Protein AF-A0A959KXE0-F1 (afdb_monomer_lite)

Structure (mmCIF, N/CA/C/O backbone):
data_AF-A0A959KXE0-F1
#
_entry.id   AF-A0A959KXE0-F1
#
loop_
_atom_site.group_PDB
_atom_site.id
_atom_site.type_symbol
_atom_site.label_atom_id
_atom_site.label_alt_id
_atom_site.label_comp_id
_atom_site.label_asym_id
_atom_site.label_entity_id
_atom_site.label_seq_id
_atom_site.pdbx_PDB_ins_code
_atom_site.Cartn_x
_atom_site.Cartn_y
_atom_site.Cartn_z
_atom_site.occupancy
_atom_site.B_iso_or_equiv
_atom_site.auth_seq_id
_atom_site.auth_comp_id
_atom_site.auth_asym_id
_atom_site.auth_atom_id
_atom_site.pdbx_PDB_model_num
ATOM 1 N N . CYS A 1 1 ? 9.447 7.886 4.719 1.00 81.12 1 CYS A N 1
ATOM 2 C CA . CYS A 1 1 ? 8.753 7.448 3.486 1.00 81.12 1 CYS A CA 1
ATOM 3 C C . CYS A 1 1 ? 9.581 7.981 2.325 1.00 81.12 1 CYS A C 1
ATOM 5 O O . CYS A 1 1 ? 10.154 9.054 2.479 1.00 81.12 1 CYS A O 1
ATOM 7 N N . LYS A 1 2 ? 9.748 7.256 1.217 1.00 91.25 2 LYS A N 1
ATOM 8 C CA . LYS A 1 2 ? 10.599 7.736 0.115 1.00 91.25 2 LYS A CA 1
ATOM 9 C C . LYS A 1 2 ? 10.038 7.373 -1.252 1.00 91.25 2 LYS A C 1
ATOM 11 O O . LYS A 1 2 ? 9.571 6.246 -1.433 1.00 91.25 2 LYS A O 1
ATOM 16 N N . ALA A 1 3 ? 10.131 8.306 -2.190 1.00 93.69 3 ALA A N 1
ATOM 17 C CA . ALA A 1 3 ? 9.952 8.034 -3.606 1.00 93.69 3 ALA A CA 1
ATOM 18 C C . ALA A 1 3 ? 11.111 7.177 -4.137 1.00 93.69 3 ALA A C 1
ATOM 20 O O . ALA A 1 3 ? 12.196 7.125 -3.548 1.00 93.69 3 ALA A O 1
ATOM 21 N N . HIS A 1 4 ? 10.844 6.424 -5.197 1.00 90.31 4 HIS A N 1
ATOM 22 C CA . HIS A 1 4 ? 11.754 5.454 -5.792 1.00 90.31 4 HIS A CA 1
ATOM 23 C C . HIS A 1 4 ? 11.267 5.090 -7.201 1.00 90.31 4 HIS A C 1
ATOM 25 O O . HIS A 1 4 ? 10.081 5.193 -7.483 1.00 90.31 4 HIS A O 1
ATOM 31 N N . MET A 1 5 ? 12.112 4.496 -8.049 1.00 87.88 5 MET A N 1
ATOM 32 C CA . MET A 1 5 ? 11.714 4.032 -9.396 1.00 87.88 5 MET A CA 1
ATOM 33 C C . MET A 1 5 ? 10.557 3.000 -9.434 1.00 87.88 5 MET A C 1
ATOM 35 O O . MET A 1 5 ? 10.100 2.646 -10.511 1.00 87.88 5 MET A O 1
ATOM 39 N N . MET A 1 6 ? 10.075 2.529 -8.274 1.00 89.38 6 MET A N 1
ATOM 40 C CA . MET A 1 6 ? 8.910 1.641 -8.116 1.00 89.38 6 MET A CA 1
ATOM 41 C C . MET A 1 6 ? 7.690 2.369 -7.522 1.00 89.38 6 MET A C 1
ATOM 43 O O . MET A 1 6 ? 6.762 1.719 -7.057 1.00 89.38 6 MET A O 1
ATOM 47 N N . GLY A 1 7 ? 7.705 3.705 -7.491 1.00 93.19 7 GLY A N 1
ATOM 48 C CA . GLY A 1 7 ? 6.669 4.531 -6.877 1.00 93.19 7 GLY A CA 1
ATOM 49 C C . GLY A 1 7 ? 7.059 5.007 -5.485 1.00 93.19 7 GLY A C 1
ATOM 50 O O . GLY A 1 7 ? 8.157 5.530 -5.281 1.00 93.19 7 GLY A O 1
ATOM 51 N N . ILE A 1 8 ? 6.165 4.831 -4.518 1.00 95.31 8 ILE A N 1
ATOM 52 C CA . ILE A 1 8 ? 6.413 5.160 -3.117 1.00 95.31 8 ILE A CA 1
ATOM 53 C C . ILE A 1 8 ? 6.805 3.896 -2.359 1.00 95.31 8 ILE A C 1
ATOM 55 O O . ILE A 1 8 ? 6.168 2.851 -2.451 1.00 95.31 8 ILE A O 1
ATOM 59 N N . THR A 1 9 ? 7.877 3.988 -1.576 1.00 92.62 9 THR A N 1
ATOM 60 C CA . THR A 1 9 ? 8.305 2.894 -0.700 1.00 92.62 9 THR A CA 1
ATOM 61 C C . THR A 1 9 ? 7.317 2.747 0.455 1.00 92.62 9 THR A C 1
ATOM 63 O O . THR A 1 9 ? 7.361 3.532 1.405 1.00 92.62 9 THR A O 1
ATOM 66 N N . GLY A 1 10 ? 6.443 1.746 0.340 1.00 94.31 10 GLY A N 1
ATOM 67 C CA . GLY A 1 10 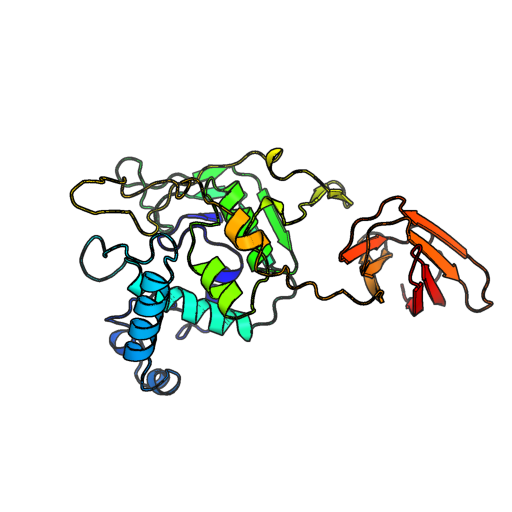? 5.456 1.360 1.344 1.00 94.31 10 GLY A CA 1
ATOM 68 C C . GLY A 1 10 ? 5.800 0.076 2.113 1.00 94.31 10 GLY A C 1
ATOM 69 O O . GLY A 1 10 ? 6.917 -0.445 2.047 1.00 94.31 10 GLY A O 1
ATOM 70 N N . ALA A 1 11 ? 4.818 -0.431 2.849 1.00 95.06 11 ALA A N 1
ATOM 71 C CA . ALA A 1 11 ? 4.861 -1.637 3.655 1.00 95.06 11 ALA A CA 1
ATOM 72 C C . ALA A 1 11 ? 5.167 -2.904 2.847 1.00 95.06 11 ALA A C 1
ATOM 74 O O . ALA A 1 11 ? 5.963 -3.716 3.316 1.00 95.06 11 ALA A O 1
ATOM 75 N N . ILE A 1 12 ? 4.638 -3.061 1.626 1.00 94.50 12 ILE A N 1
ATOM 76 C CA . ILE A 1 12 ? 4.968 -4.231 0.793 1.00 94.50 12 ILE A CA 1
ATOM 77 C C . ILE A 1 12 ? 6.472 -4.227 0.512 1.00 94.50 12 ILE A C 1
ATOM 79 O O . ILE A 1 12 ? 7.163 -5.219 0.740 1.00 94.50 12 ILE A O 1
ATOM 83 N N . LYS A 1 13 ? 7.023 -3.072 0.116 1.00 91.69 13 LYS A N 1
ATOM 84 C CA . LYS A 1 13 ? 8.463 -2.917 -0.134 1.00 91.69 13 LYS A CA 1
ATOM 85 C C . LYS A 1 13 ? 9.315 -3.121 1.124 1.00 91.69 13 LYS A C 1
ATOM 87 O O . LYS A 1 13 ? 10.452 -3.577 0.994 1.00 91.69 13 LYS A O 1
ATOM 92 N N . ASN A 1 14 ? 8.793 -2.863 2.325 1.00 90.88 14 ASN A N 1
ATOM 93 C CA . ASN A 1 14 ? 9.518 -3.121 3.576 1.00 90.88 14 ASN A CA 1
ATOM 94 C C . ASN A 1 14 ? 9.874 -4.605 3.762 1.00 90.88 14 ASN A C 1
ATOM 96 O O . ASN A 1 14 ? 10.903 -4.898 4.373 1.00 90.88 14 ASN A O 1
ATOM 100 N N . LEU A 1 15 ? 9.113 -5.538 3.170 1.00 90.19 15 LEU A N 1
ATOM 101 C CA . LEU A 1 15 ? 9.427 -6.975 3.208 1.00 90.19 15 LEU A CA 1
ATOM 102 C C . LEU A 1 15 ? 10.792 -7.309 2.597 1.00 90.19 15 LEU A C 1
ATOM 104 O O . LEU A 1 15 ? 11.470 -8.254 3.010 1.00 90.19 15 LEU A O 1
ATOM 108 N N . GLN A 1 16 ? 11.252 -6.483 1.659 1.00 88.25 16 GLN A N 1
ATOM 109 C CA . GLN A 1 16 ? 12.595 -6.590 1.109 1.00 88.25 16 GLN A CA 1
ATOM 110 C C . GLN A 1 16 ? 13.667 -6.485 2.207 1.00 88.25 16 GLN A C 1
ATOM 112 O O . GLN A 1 16 ? 14.661 -7.202 2.157 1.00 88.25 16 GLN A O 1
ATOM 117 N N . GLY A 1 17 ? 13.465 -5.634 3.217 1.00 85.12 17 GLY A N 1
ATOM 118 C CA . GLY A 1 17 ? 14.435 -5.399 4.291 1.00 85.12 17 GLY A CA 1
ATOM 119 C C . GLY A 1 17 ? 14.594 -6.563 5.273 1.00 85.12 17 GLY A C 1
ATOM 120 O O . GLY A 1 17 ? 15.648 -6.688 5.890 1.00 85.12 17 GLY A O 1
ATOM 121 N N . ILE A 1 18 ? 13.584 -7.429 5.392 1.00 84.94 18 ILE A N 1
ATOM 122 C CA . ILE A 1 18 ? 13.613 -8.615 6.269 1.00 84.94 18 ILE A CA 1
ATOM 123 C C . ILE A 1 18 ? 13.991 -9.898 5.521 1.00 84.94 18 ILE A C 1
ATOM 125 O O . ILE A 1 18 ? 14.124 -10.964 6.119 1.00 84.94 18 ILE A O 1
ATOM 129 N N . THR A 1 19 ? 14.188 -9.802 4.207 1.00 83.06 19 THR A N 1
ATOM 130 C CA . THR A 1 19 ? 14.650 -10.919 3.390 1.00 83.06 19 THR A CA 1
ATOM 131 C C . THR A 1 19 ? 16.156 -11.115 3.591 1.00 83.06 19 THR A C 1
ATOM 133 O O . THR A 1 19 ? 16.923 -10.154 3.668 1.00 83.06 19 THR A O 1
ATOM 136 N N . GLY A 1 20 ? 16.618 -12.370 3.639 1.00 77.44 20 GLY A N 1
ATOM 137 C CA . GLY A 1 20 ? 18.041 -12.684 3.790 1.00 77.44 20 GLY A CA 1
ATOM 138 C C . GLY A 1 20 ? 18.930 -11.950 2.771 1.00 77.44 20 GLY A C 1
ATOM 139 O O . GLY A 1 20 ? 18.540 -11.717 1.622 1.00 77.44 20 GLY A O 1
ATOM 140 N N . ARG A 1 21 ? 20.167 -11.613 3.171 1.00 69.38 21 ARG A N 1
ATOM 141 C CA . ARG A 1 21 ? 21.121 -10.761 2.421 1.00 69.38 21 ARG A CA 1
ATOM 142 C C . ARG A 1 21 ? 21.333 -11.146 0.946 1.00 69.38 21 ARG A C 1
ATOM 144 O O . ARG A 1 21 ? 21.805 -10.323 0.175 1.00 69.38 21 ARG A O 1
ATOM 151 N N . LYS A 1 22 ? 21.019 -12.363 0.516 1.00 72.44 22 LYS A N 1
ATOM 152 C CA . LYS A 1 22 ? 21.165 -12.760 -0.889 1.00 72.44 22 LYS A CA 1
ATOM 153 C C . LYS A 1 22 ? 19.851 -12.866 -1.651 1.00 72.44 22 LYS A C 1
ATOM 155 O O . LYS A 1 22 ? 19.892 -12.763 -2.861 1.00 72.44 22 LYS A O 1
ATOM 160 N N . PHE A 1 23 ? 18.700 -12.930 -0.985 1.00 74.38 23 PHE A N 1
ATOM 161 C CA . PHE A 1 23 ? 17.392 -12.952 -1.650 1.00 74.38 23 PHE A CA 1
ATOM 162 C C . PHE A 1 23 ? 16.746 -11.564 -1.787 1.00 74.38 23 PHE A C 1
ATOM 164 O O . PHE A 1 23 ? 15.932 -11.376 -2.684 1.00 74.38 23 PHE A O 1
ATOM 171 N N . HIS A 1 24 ? 17.171 -10.568 -0.999 1.00 73.56 24 HIS A N 1
ATOM 172 C CA . HIS A 1 24 ? 16.547 -9.236 -0.956 1.00 73.56 24 HIS A CA 1
ATOM 173 C C . HIS A 1 24 ? 16.781 -8.332 -2.180 1.00 73.56 24 HIS A C 1
ATOM 175 O O . HIS A 1 24 ? 16.303 -7.198 -2.192 1.00 73.56 24 HIS A O 1
ATOM 181 N N . GLN A 1 25 ? 17.526 -8.744 -3.210 1.00 77.56 25 GLN A N 1
ATOM 182 C CA . GLN A 1 25 ? 17.759 -7.898 -4.388 1.00 77.56 25 GLN A CA 1
ATOM 183 C C . GLN A 1 25 ? 16.570 -7.943 -5.360 1.00 77.56 25 GLN A C 1
ATOM 185 O O . GLN A 1 25 ? 16.734 -8.194 -6.551 1.00 77.56 25 GLN A O 1
ATOM 190 N N . TYR A 1 26 ? 15.357 -7.677 -4.862 1.00 81.88 26 TYR A N 1
ATOM 191 C CA . TYR A 1 26 ? 14.136 -7.581 -5.673 1.00 81.88 26 TYR A CA 1
ATOM 192 C C . TYR A 1 26 ? 14.248 -6.515 -6.765 1.00 81.88 26 TYR A C 1
ATOM 194 O O . TYR A 1 26 ? 13.684 -6.669 -7.837 1.00 81.88 26 TYR A O 1
ATOM 202 N N . CYS A 1 27 ? 15.033 -5.467 -6.507 1.00 78.00 27 CYS A N 1
ATOM 203 C CA . CYS A 1 27 ? 15.299 -4.363 -7.433 1.00 78.00 27 CYS A CA 1
ATOM 204 C C . CYS A 1 27 ? 16.424 -4.662 -8.444 1.00 78.00 27 CYS A C 1
ATOM 206 O O . CYS A 1 27 ? 16.798 -3.775 -9.205 1.00 78.00 27 CYS A O 1
ATOM 208 N N . GLY A 1 28 ? 17.037 -5.850 -8.384 1.00 70.31 28 GLY A N 1
ATOM 209 C CA . GLY A 1 28 ? 18.080 -6.263 -9.320 1.00 70.31 28 GLY A CA 1
ATOM 210 C C . GLY A 1 28 ? 17.455 -6.581 -10.674 1.00 70.31 28 GLY A C 1
ATOM 211 O O . GLY A 1 28 ? 16.587 -7.449 -10.752 1.00 70.31 28 GLY A O 1
ATOM 212 N N . GLY A 1 29 ? 17.865 -5.848 -11.709 1.00 65.44 29 GLY A N 1
ATOM 213 C CA . GLY A 1 29 ? 17.231 -5.896 -13.023 1.00 65.44 29 GLY A CA 1
ATOM 214 C C . GLY A 1 29 ? 17.267 -7.257 -13.717 1.00 65.44 29 GLY A C 1
ATOM 215 O O . GLY A 1 29 ? 18.063 -8.142 -13.393 1.00 65.44 29 GLY A O 1
ATOM 216 N N . ILE A 1 30 ? 16.396 -7.385 -14.717 1.00 65.50 30 ILE A N 1
ATOM 217 C CA . ILE A 1 30 ? 16.051 -8.649 -15.379 1.00 65.50 30 ILE A CA 1
ATOM 218 C C . ILE A 1 30 ? 17.244 -9.295 -16.093 1.00 65.50 30 ILE A C 1
ATOM 220 O O . ILE A 1 30 ? 17.404 -10.511 -16.079 1.00 65.50 30 ILE A O 1
ATOM 224 N N . PHE A 1 31 ? 18.145 -8.483 -16.647 1.00 59.19 31 PHE A N 1
ATOM 225 C CA . PHE A 1 31 ? 19.286 -8.951 -17.442 1.00 59.19 31 PHE A CA 1
ATOM 226 C C . PHE A 1 31 ? 20.500 -9.383 -16.618 1.00 59.19 31 PHE A C 1
ATOM 228 O O . PHE A 1 31 ? 21.406 -10.028 -17.152 1.00 59.19 31 PHE A O 1
ATOM 235 N N . ASP A 1 32 ? 20.524 -9.035 -15.333 1.00 64.75 32 ASP A N 1
ATOM 236 C CA . ASP A 1 32 ? 21.696 -9.226 -14.486 1.00 64.75 32 ASP A CA 1
ATOM 237 C C . ASP A 1 32 ? 21.410 -10.120 -13.275 1.00 64.75 32 ASP A C 1
ATOM 239 O O . ASP A 1 32 ? 22.329 -10.377 -12.501 1.00 64.75 32 ASP A O 1
ATOM 243 N N . ILE A 1 33 ? 20.195 -10.661 -13.099 1.00 74.06 33 ILE A N 1
ATOM 244 C CA . ILE A 1 33 ? 19.870 -11.439 -11.893 1.00 74.06 33 ILE A CA 1
ATOM 245 C C . ILE A 1 33 ? 20.760 -12.680 -11.745 1.00 74.06 33 ILE A C 1
ATOM 247 O O . ILE A 1 33 ? 21.432 -12.818 -10.731 1.00 74.06 33 ILE A O 1
ATOM 251 N N . PHE A 1 34 ? 20.905 -13.502 -12.787 1.00 77.69 34 PHE A N 1
ATOM 252 C CA . PHE A 1 34 ? 21.783 -14.680 -12.756 1.00 77.69 34 PHE A CA 1
ATOM 253 C C . PHE A 1 34 ? 23.282 -14.342 -12.815 1.00 77.69 34 PHE A C 1
ATOM 255 O O . PHE A 1 34 ? 24.111 -15.203 -12.544 1.00 77.69 34 PHE A O 1
ATOM 262 N N . LYS A 1 35 ? 23.644 -13.090 -13.128 1.00 77.00 35 LYS A N 1
ATOM 263 C CA . LYS A 1 35 ? 25.034 -12.601 -13.061 1.00 77.00 35 LYS A CA 1
ATOM 264 C C . LYS A 1 35 ? 25.395 -12.023 -11.691 1.00 77.00 35 LYS A C 1
ATOM 266 O O . LYS A 1 35 ? 26.552 -12.061 -11.289 1.00 77.00 35 LYS A O 1
ATOM 271 N N . SER A 1 36 ? 24.419 -11.436 -11.002 1.00 72.75 36 SER A N 1
ATOM 272 C CA . SER A 1 36 ? 24.576 -10.755 -9.710 1.00 72.75 36 SER A CA 1
ATOM 273 C C . SER A 1 36 ? 24.309 -11.677 -8.521 1.00 72.75 36 SER A C 1
ATOM 275 O O . SER A 1 36 ? 24.900 -11.495 -7.452 1.00 72.75 36 SER A O 1
ATOM 277 N N . TYR A 1 37 ? 23.452 -12.683 -8.707 1.00 77.88 37 TYR A N 1
ATOM 278 C CA . TYR A 1 37 ? 23.223 -13.741 -7.737 1.00 77.88 37 TYR A CA 1
ATOM 279 C C . TYR A 1 37 ? 24.290 -14.821 -7.861 1.00 77.88 37 TYR A C 1
ATOM 281 O O . TYR A 1 37 ? 24.588 -15.311 -8.946 1.00 77.88 37 TYR A O 1
ATOM 289 N N . ASP A 1 38 ? 24.810 -15.225 -6.707 1.00 80.44 38 ASP A N 1
ATOM 290 C CA . ASP A 1 38 ? 25.685 -16.387 -6.567 1.00 80.44 38 ASP A CA 1
ATOM 291 C C . ASP A 1 38 ? 24.955 -17.653 -7.056 1.00 80.44 38 ASP A C 1
ATOM 293 O O . ASP A 1 38 ? 23.778 -17.849 -6.738 1.00 80.44 38 ASP A O 1
ATOM 297 N N . GLU A 1 39 ? 25.649 -18.490 -7.834 1.00 85.81 39 GLU A N 1
ATOM 298 C CA . GLU A 1 39 ? 25.091 -19.673 -8.512 1.00 85.81 39 GLU A CA 1
ATOM 299 C C . GLU A 1 39 ? 24.363 -20.626 -7.560 1.00 85.81 39 GLU A C 1
ATOM 301 O O . GLU A 1 39 ? 23.379 -21.260 -7.940 1.00 85.81 39 GLU A O 1
ATOM 306 N N . ARG A 1 40 ? 24.763 -20.664 -6.282 1.00 85.81 40 ARG A N 1
ATOM 307 C CA . ARG A 1 40 ? 24.097 -21.471 -5.246 1.00 85.81 40 ARG A CA 1
ATOM 308 C C . ARG A 1 40 ? 22.624 -21.114 -5.044 1.00 85.81 40 ARG A C 1
ATOM 310 O O . ARG A 1 40 ? 21.890 -21.916 -4.476 1.00 85.81 40 ARG A O 1
ATOM 317 N N . TYR A 1 41 ? 22.196 -19.923 -5.462 1.00 82.69 41 TYR A N 1
ATOM 318 C CA . TYR A 1 41 ? 20.811 -19.470 -5.336 1.00 82.69 41 TYR A CA 1
ATOM 319 C C . TYR A 1 41 ? 19.981 -19.664 -6.606 1.00 82.69 41 TYR A C 1
ATOM 321 O O . TYR A 1 41 ? 18.759 -19.551 -6.542 1.00 82.69 41 TYR A O 1
ATOM 329 N N . HIS A 1 42 ? 20.611 -19.963 -7.745 1.00 85.69 42 HIS A N 1
ATOM 330 C CA . HIS A 1 42 ? 19.908 -20.177 -9.013 1.00 85.69 42 HIS A CA 1
ATOM 331 C C . HIS A 1 42 ? 18.860 -21.302 -8.936 1.00 85.69 42 HIS A C 1
ATOM 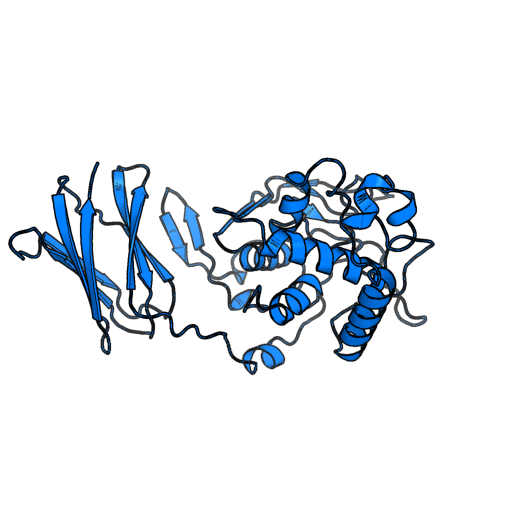333 O O . HIS A 1 42 ? 17.780 -21.095 -9.481 1.00 85.69 42 HIS A O 1
ATOM 339 N N . PRO A 1 43 ? 19.074 -22.417 -8.198 1.00 88.56 43 PRO A N 1
ATOM 340 C CA . PRO A 1 43 ? 18.063 -23.471 -8.061 1.00 88.56 43 PRO A CA 1
ATOM 341 C C . PRO A 1 43 ? 16.754 -23.048 -7.377 1.00 88.56 43 PRO A C 1
ATOM 343 O O . PRO A 1 43 ? 15.779 -23.789 -7.447 1.00 88.56 43 PRO A O 1
ATOM 346 N N . PHE A 1 44 ? 16.717 -21.895 -6.696 1.00 86.12 44 PHE A N 1
ATOM 347 C CA . PHE A 1 44 ? 15.489 -21.363 -6.089 1.00 86.12 44 PHE A CA 1
ATOM 348 C C . PHE A 1 44 ? 14.673 -20.491 -7.052 1.00 86.12 44 PHE A C 1
ATOM 350 O O . PHE A 1 44 ? 13.575 -20.066 -6.701 1.00 86.12 44 PHE A O 1
ATOM 357 N N . PHE A 1 45 ? 15.197 -20.203 -8.246 1.00 86.56 45 PHE A N 1
ATOM 358 C CA . PHE A 1 45 ? 14.430 -19.586 -9.319 1.00 86.56 45 PHE A CA 1
ATOM 359 C C . PHE A 1 45 ? 13.757 -20.669 -10.158 1.00 86.56 45 PHE A C 1
ATOM 361 O O . PHE A 1 45 ? 14.284 -21.766 -10.339 1.00 86.56 45 PHE A O 1
ATOM 368 N N . HIS A 1 46 ? 12.595 -20.336 -10.711 1.00 88.31 46 HIS A N 1
ATOM 369 C CA . HIS A 1 46 ? 11.977 -21.155 -11.742 1.00 88.31 46 HIS A CA 1
ATOM 370 C C . HIS A 1 46 ? 12.911 -21.287 -12.956 1.00 88.31 46 HIS A C 1
ATOM 372 O O . HIS A 1 46 ? 13.557 -20.317 -13.357 1.00 88.31 46 HIS A O 1
ATOM 378 N N . ALA A 1 47 ? 12.982 -22.480 -13.552 1.00 88.31 47 ALA A N 1
ATOM 379 C CA . ALA A 1 47 ? 13.859 -22.739 -14.697 1.00 88.31 47 ALA A CA 1
ATOM 380 C C . ALA A 1 47 ? 13.505 -21.874 -15.924 1.00 88.31 47 ALA A C 1
ATOM 382 O O . ALA A 1 47 ? 14.386 -21.491 -16.687 1.00 88.31 47 ALA A O 1
ATOM 383 N N . ASP A 1 48 ? 12.226 -21.529 -16.071 1.00 89.62 48 ASP A N 1
ATOM 384 C CA . ASP A 1 48 ? 11.630 -20.692 -17.117 1.00 89.62 48 ASP A CA 1
ATOM 385 C C . ASP A 1 48 ? 11.441 -19.226 -16.682 1.00 89.62 48 ASP A C 1
ATOM 387 O O . ASP A 1 48 ? 10.747 -18.462 -17.347 1.00 89.62 48 ASP A O 1
ATOM 391 N N . TYR A 1 49 ? 12.060 -18.802 -15.573 1.00 88.12 49 TYR A N 1
ATOM 392 C CA . TYR A 1 49 ? 11.834 -17.495 -14.943 1.00 88.12 49 TYR A CA 1
ATOM 393 C C . TYR A 1 49 ? 11.831 -16.310 -15.922 1.00 88.12 49 TYR A C 1
ATOM 395 O O . TYR A 1 49 ? 10.953 -15.454 -15.856 1.00 88.12 49 TYR A O 1
ATOM 403 N N . MET A 1 50 ? 12.803 -16.248 -16.837 1.00 85.69 50 MET A N 1
ATOM 404 C CA . MET A 1 50 ? 12.926 -15.128 -17.778 1.00 85.69 50 MET A CA 1
ATOM 405 C C . MET A 1 50 ? 11.820 -15.110 -18.829 1.00 85.69 50 MET A C 1
ATOM 407 O O . MET A 1 50 ? 11.394 -14.030 -19.232 1.00 85.69 50 MET A O 1
ATOM 411 N N . ASP A 1 51 ? 11.385 -16.280 -19.285 1.00 91.31 51 ASP A N 1
ATOM 412 C CA . ASP A 1 51 ? 10.333 -16.393 -20.290 1.00 91.31 51 ASP A CA 1
ATOM 413 C C . ASP A 1 51 ? 8.980 -16.115 -19.642 1.00 91.31 51 ASP A C 1
ATOM 415 O O . ASP A 1 51 ? 8.230 -15.277 -20.134 1.00 91.31 51 ASP A O 1
ATOM 419 N N . ARG A 1 52 ? 8.759 -16.644 -18.435 1.00 92.62 52 ARG A N 1
ATOM 420 C CA . ARG A 1 52 ? 7.563 -16.369 -17.639 1.00 92.62 52 ARG A CA 1
ATOM 421 C C . ARG A 1 52 ? 7.364 -14.883 -17.341 1.00 92.62 52 ARG A C 1
ATOM 423 O O . ARG A 1 52 ? 6.253 -14.382 -17.466 1.00 92.62 52 ARG A O 1
ATOM 430 N N . ILE A 1 53 ? 8.423 -14.155 -16.970 1.00 92.19 53 ILE A N 1
ATOM 431 C CA . ILE A 1 53 ? 8.327 -12.703 -16.739 1.00 92.19 53 ILE A CA 1
ATOM 432 C C . ILE A 1 53 ? 7.994 -11.947 -18.033 1.00 92.19 53 ILE A C 1
ATOM 434 O O . ILE A 1 53 ? 7.223 -10.995 -17.987 1.00 92.19 53 ILE A O 1
ATOM 438 N N . LYS A 1 54 ? 8.536 -12.351 -19.188 1.00 92.06 54 LYS A N 1
ATOM 439 C CA . LYS A 1 54 ? 8.189 -11.716 -20.472 1.00 92.06 54 LYS A CA 1
ATOM 440 C C . LYS A 1 54 ? 6.743 -11.995 -20.872 1.00 92.06 54 LYS A C 1
ATOM 442 O O . LYS A 1 54 ? 6.073 -11.083 -21.336 1.00 92.06 54 LYS A O 1
ATOM 447 N N . GLU A 1 55 ? 6.277 -13.228 -20.685 1.00 95.62 55 GLU A N 1
ATOM 448 C CA . GLU A 1 55 ? 4.894 -13.618 -20.971 1.00 95.62 55 GLU A CA 1
ATOM 449 C C . GLU A 1 55 ? 3.907 -12.835 -20.102 1.00 95.62 55 GLU A C 1
ATOM 451 O O . GLU A 1 55 ? 2.963 -12.254 -20.631 1.00 95.62 55 GLU A O 1
ATOM 456 N N . LEU A 1 56 ? 4.159 -12.744 -18.791 1.00 95.94 56 LEU A N 1
ATOM 457 C CA . LEU A 1 56 ? 3.339 -11.942 -17.876 1.00 95.94 56 LEU A CA 1
ATOM 458 C C . LEU A 1 56 ? 3.378 -10.454 -18.237 1.00 95.94 56 LEU A C 1
ATOM 460 O O . LEU A 1 56 ? 2.335 -9.811 -18.303 1.00 95.94 56 LEU A O 1
ATOM 464 N N . HIS A 1 57 ? 4.561 -9.911 -18.546 1.00 95.19 57 HIS A N 1
ATOM 465 C CA . HIS A 1 57 ? 4.689 -8.519 -18.985 1.00 95.19 57 HIS A CA 1
ATOM 466 C C . HIS A 1 57 ? 3.846 -8.250 -20.232 1.00 95.19 57 HIS A C 1
ATOM 468 O O . HIS A 1 57 ? 3.098 -7.275 -20.256 1.00 95.19 57 HIS A O 1
ATOM 474 N N . GLN A 1 58 ? 3.914 -9.130 -21.233 1.00 96.00 58 GLN A N 1
ATOM 475 C CA . GLN A 1 58 ? 3.106 -9.015 -22.443 1.00 96.00 58 GLN A CA 1
ATOM 476 C C . GLN A 1 58 ? 1.605 -9.068 -22.127 1.00 96.00 58 GLN A C 1
ATOM 478 O O . GLN A 1 58 ? 0.867 -8.195 -22.578 1.00 96.00 58 GLN A O 1
ATOM 483 N N . GLN A 1 59 ? 1.164 -10.032 -21.314 1.00 96.81 59 GLN A N 1
ATOM 484 C CA . GLN A 1 59 ? -0.237 -10.153 -20.895 1.00 96.81 59 GLN A CA 1
ATOM 485 C C . GLN A 1 59 ? -0.736 -8.879 -20.203 1.00 96.81 59 GLN A C 1
ATOM 487 O O . GLN A 1 59 ? -1.817 -8.386 -20.511 1.00 96.81 59 GLN A O 1
ATOM 492 N N . HIS A 1 60 ? 0.062 -8.300 -19.310 1.00 96.38 60 HIS A N 1
ATOM 493 C CA . HIS A 1 60 ? -0.295 -7.086 -18.581 1.00 96.38 60 HIS A CA 1
ATOM 494 C C . HIS A 1 60 ? -0.252 -5.814 -19.440 1.00 96.38 60 HIS A C 1
ATOM 496 O O . HIS A 1 60 ? -1.031 -4.888 -19.201 1.00 96.38 60 HIS A O 1
ATOM 502 N N . VAL A 1 61 ? 0.617 -5.758 -20.456 1.00 94.38 61 VAL A N 1
ATOM 503 C CA . VAL A 1 61 ? 0.571 -4.706 -21.485 1.00 94.38 61 VAL A CA 1
ATOM 504 C C . VAL A 1 61 ? -0.726 -4.819 -22.290 1.00 94.38 61 VAL A C 1
ATOM 506 O O . VAL A 1 61 ? -1.424 -3.822 -22.458 1.00 94.38 61 VAL A O 1
ATOM 509 N N . GLU A 1 62 ? -1.086 -6.023 -22.742 1.00 95.12 62 GLU A N 1
ATOM 510 C CA . GLU A 1 62 ? -2.323 -6.285 -23.495 1.00 95.12 62 GLU A CA 1
ATOM 511 C C . GLU A 1 62 ? -3.586 -6.012 -22.660 1.00 95.12 62 GLU A C 1
ATOM 513 O O . GLU A 1 62 ? -4.576 -5.500 -23.183 1.00 95.12 62 GLU A O 1
ATOM 518 N N . ALA A 1 63 ? -3.536 -6.278 -21.351 1.00 91.38 63 ALA A N 1
ATOM 519 C CA . ALA A 1 63 ? -4.592 -5.948 -20.395 1.00 91.38 63 ALA A CA 1
ATOM 520 C C . ALA A 1 63 ? -4.712 -4.439 -20.105 1.00 91.38 63 ALA A C 1
ATOM 522 O O . ALA A 1 63 ? -5.648 -4.016 -19.427 1.00 91.38 63 ALA A O 1
ATOM 523 N N . GLY A 1 64 ? -3.780 -3.620 -20.602 1.00 92.06 64 GLY A N 1
ATOM 524 C CA . GLY A 1 64 ? -3.803 -2.173 -20.426 1.00 92.06 64 GLY A CA 1
ATOM 525 C C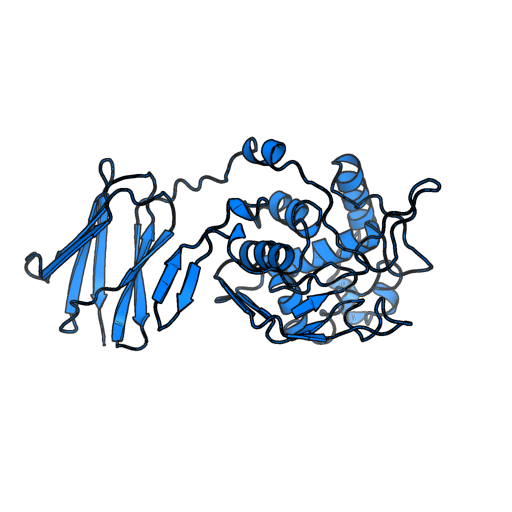 . GLY A 1 64 ? -3.454 -1.717 -19.010 1.00 92.06 64 GLY A C 1
ATOM 526 O O . GLY A 1 64 ? -3.939 -0.665 -18.584 1.00 92.06 64 GLY A O 1
ATOM 527 N N . ILE A 1 65 ? -2.625 -2.471 -18.270 1.00 93.19 65 ILE A N 1
ATOM 528 C CA . ILE A 1 65 ? -2.127 -2.006 -16.968 1.00 93.19 65 ILE A CA 1
ATOM 529 C C . ILE A 1 65 ? -1.395 -0.667 -17.177 1.00 93.19 65 ILE A C 1
ATOM 531 O O . ILE A 1 65 ? -0.495 -0.580 -18.021 1.00 93.19 65 ILE A O 1
ATOM 535 N N . PRO A 1 66 ? -1.746 0.397 -16.428 1.00 92.19 66 PRO A N 1
ATOM 536 C CA . PRO A 1 66 ? -1.176 1.717 -16.659 1.00 92.19 66 PRO A CA 1
ATOM 537 C C . PRO A 1 66 ? 0.352 1.730 -16.613 1.00 92.19 66 PRO A C 1
ATOM 539 O O . PRO A 1 66 ? 0.966 1.171 -15.701 1.00 92.19 66 PRO A O 1
ATOM 542 N N . ARG A 1 67 ? 0.955 2.424 -17.589 1.00 90.44 67 ARG A N 1
ATOM 543 C CA . ARG A 1 67 ? 2.409 2.634 -17.739 1.00 90.44 67 ARG A CA 1
ATOM 544 C C . ARG A 1 67 ? 3.222 1.352 -17.967 1.00 90.44 67 ARG A C 1
ATOM 546 O O . ARG A 1 67 ? 4.447 1.421 -18.024 1.00 90.44 67 ARG A O 1
ATOM 553 N N . TRP A 1 68 ? 2.588 0.187 -18.102 1.00 92.56 68 TRP A N 1
ATOM 554 C CA . TRP A 1 68 ? 3.292 -1.091 -18.238 1.00 92.56 68 TRP A CA 1
ATOM 555 C C . TRP A 1 68 ? 3.970 -1.277 -19.600 1.00 92.56 68 TRP A C 1
ATOM 557 O O . TRP A 1 68 ? 4.902 -2.066 -19.744 1.00 92.56 68 TRP A O 1
ATOM 567 N N . ASP A 1 69 ? 3.551 -0.506 -20.595 1.00 89.50 69 ASP A N 1
ATOM 568 C CA . ASP A 1 69 ? 4.177 -0.386 -21.909 1.00 89.50 69 ASP A CA 1
ATOM 569 C C . ASP A 1 69 ? 5.390 0.562 -21.918 1.00 89.50 69 ASP A C 1
ATOM 571 O O . ASP A 1 69 ? 6.090 0.654 -22.927 1.00 89.50 69 ASP A O 1
ATOM 575 N N . ALA A 1 70 ? 5.685 1.240 -20.800 1.00 85.75 70 ALA A N 1
ATOM 576 C CA . ALA A 1 70 ? 6.789 2.188 -20.720 1.00 85.75 70 ALA A CA 1
ATOM 577 C C . ALA A 1 70 ? 8.130 1.521 -21.057 1.00 85.75 70 ALA A C 1
ATOM 579 O O . ALA A 1 70 ? 8.551 0.531 -20.440 1.00 85.75 70 ALA A O 1
ATOM 580 N N . ILE A 1 71 ? 8.827 2.118 -22.020 1.00 75.19 71 ILE A N 1
ATOM 581 C CA . ILE A 1 71 ? 10.139 1.678 -22.485 1.00 75.19 71 ILE A CA 1
ATOM 582 C C . ILE A 1 71 ? 11.207 2.163 -21.485 1.00 75.19 71 ILE A C 1
ATOM 584 O O . ILE A 1 71 ? 11.084 3.253 -20.922 1.00 75.19 71 ILE A O 1
ATOM 588 N N . PRO A 1 72 ? 12.272 1.384 -21.220 1.00 66.19 72 PRO A N 1
ATOM 589 C CA . PRO A 1 72 ? 13.344 1.820 -20.331 1.00 66.19 72 PRO A CA 1
ATOM 590 C C . PRO A 1 72 ? 13.992 3.128 -20.813 1.00 66.19 72 PRO A C 1
ATOM 592 O O . PRO A 1 72 ? 14.478 3.207 -21.942 1.00 66.19 72 PRO A O 1
ATOM 595 N N . ILE A 1 73 ? 14.086 4.136 -19.940 1.00 57.41 73 ILE A N 1
ATOM 596 C CA . ILE A 1 73 ? 14.935 5.306 -20.197 1.00 57.41 73 ILE A CA 1
ATOM 597 C C . ILE A 1 73 ? 16.381 4.929 -19.856 1.00 57.41 73 ILE A C 1
ATOM 599 O O . ILE A 1 73 ? 16.789 4.923 -18.694 1.00 57.41 73 ILE A O 1
ATOM 603 N N . GLY A 1 74 ? 17.162 4.619 -20.891 1.00 55.06 74 GLY A N 1
ATOM 604 C CA . GLY A 1 74 ? 18.568 4.230 -20.781 1.00 55.06 74 GLY A CA 1
ATOM 605 C C . GLY A 1 74 ? 18.796 2.717 -20.697 1.00 55.06 74 GLY A C 1
ATOM 606 O O . GLY A 1 74 ? 17.877 1.901 -20.736 1.00 55.06 74 GLY A O 1
ATOM 607 N N . ALA A 1 75 ? 20.066 2.319 -20.618 1.00 46.44 75 ALA A N 1
ATOM 608 C CA . ALA A 1 75 ? 20.445 0.915 -20.656 1.00 46.44 75 ALA A CA 1
ATOM 609 C C . ALA A 1 75 ? 20.343 0.273 -19.258 1.00 46.44 75 ALA A C 1
ATOM 611 O O . ALA A 1 75 ? 21.168 0.552 -18.391 1.00 46.44 75 ALA A O 1
ATOM 612 N N . ARG A 1 76 ? 19.410 -0.683 -19.107 1.00 52.94 76 ARG A N 1
ATOM 613 C CA . ARG A 1 76 ? 19.395 -1.815 -18.139 1.00 52.94 76 ARG A CA 1
ATOM 614 C C . ARG A 1 76 ? 18.538 -1.714 -16.870 1.00 52.94 76 ARG A C 1
ATOM 616 O O . ARG A 1 76 ? 18.327 -2.753 -16.251 1.00 52.94 76 ARG A O 1
ATOM 623 N N . MET A 1 77 ? 18.008 -0.554 -16.488 1.00 57.66 77 MET A N 1
ATOM 624 C CA . MET A 1 77 ? 17.181 -0.409 -15.275 1.00 57.66 77 MET A CA 1
ATOM 625 C C . MET A 1 77 ? 15.983 0.502 -15.568 1.00 57.66 77 MET 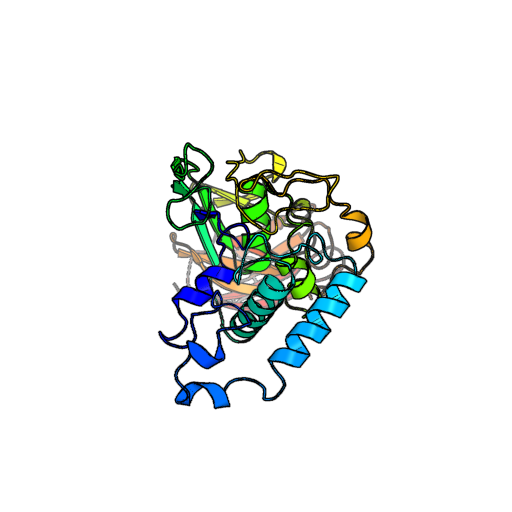A C 1
ATOM 627 O O . MET A 1 77 ? 16.167 1.701 -15.755 1.00 57.66 77 MET A O 1
ATOM 631 N N . GLY A 1 78 ? 14.773 -0.059 -15.624 1.00 66.31 78 GLY A N 1
ATOM 632 C CA . GLY A 1 78 ? 13.537 0.690 -15.877 1.00 66.31 78 GLY A CA 1
ATOM 633 C C . GLY A 1 78 ? 12.607 0.018 -16.888 1.00 66.31 78 GLY A C 1
ATOM 634 O O . GLY A 1 78 ? 12.931 -1.033 -17.437 1.00 66.31 78 GLY A O 1
ATOM 635 N N . GLY A 1 79 ? 11.453 0.643 -17.121 1.00 83.50 79 GLY A N 1
ATOM 636 C CA . GLY A 1 79 ? 10.404 0.149 -18.017 1.00 83.50 79 GLY A CA 1
ATOM 637 C C . GLY A 1 79 ? 9.511 -0.931 -17.399 1.00 83.50 79 GLY A C 1
ATOM 638 O O . GLY A 1 79 ? 9.814 -1.485 -16.336 1.00 83.50 79 GLY A O 1
ATOM 639 N N . GLY A 1 80 ? 8.394 -1.224 -18.061 1.00 89.44 80 GLY A N 1
ATOM 640 C CA . GLY A 1 80 ? 7.380 -2.142 -17.536 1.00 89.44 80 GLY A CA 1
ATOM 641 C C . GLY A 1 80 ? 7.890 -3.560 -17.291 1.00 89.44 80 GLY A C 1
ATOM 642 O O . GLY A 1 80 ? 7.588 -4.139 -16.256 1.00 89.44 80 GLY A O 1
ATOM 643 N N . LEU A 1 81 ? 8.769 -4.087 -18.150 1.00 88.81 81 LEU A N 1
ATOM 644 C CA . LEU A 1 81 ? 9.342 -5.430 -17.979 1.00 88.81 81 LEU A CA 1
ATOM 645 C C . LEU A 1 81 ? 10.204 -5.555 -16.708 1.00 88.81 81 LEU A C 1
ATOM 647 O O . LEU A 1 81 ? 10.185 -6.575 -16.020 1.00 88.81 81 LEU A O 1
ATOM 651 N N . PHE A 1 82 ? 10.967 -4.511 -16.372 1.00 88.00 82 PHE A N 1
ATOM 652 C CA . PHE A 1 82 ? 11.703 -4.459 -15.106 1.00 88.00 82 PHE A CA 1
ATOM 653 C C . PHE A 1 82 ? 10.739 -4.412 -13.916 1.00 88.00 82 PHE A C 1
ATOM 655 O O . PHE A 1 82 ? 10.968 -5.061 -12.893 1.00 88.00 82 PHE A O 1
ATOM 662 N N . MET A 1 83 ? 9.656 -3.647 -14.053 1.00 90.88 83 MET A N 1
ATOM 663 C CA . MET A 1 83 ? 8.632 -3.542 -13.023 1.00 90.88 83 MET A CA 1
ATOM 664 C C . MET A 1 83 ? 7.862 -4.847 -12.828 1.00 90.88 83 MET A C 1
ATOM 666 O O . MET A 1 83 ? 7.598 -5.188 -11.680 1.00 90.88 83 MET A O 1
ATOM 670 N N . GLU A 1 84 ? 7.594 -5.610 -13.888 1.00 93.50 84 GLU A N 1
ATOM 671 C CA . GLU A 1 84 ? 6.985 -6.945 -13.832 1.00 93.50 84 GLU A CA 1
ATOM 672 C C . GLU A 1 84 ? 7.775 -7.873 -12.931 1.00 93.50 84 GLU A C 1
ATOM 674 O O . GLU A 1 84 ? 7.264 -8.395 -11.941 1.00 93.50 84 GLU A O 1
ATOM 679 N N . GLN A 1 85 ? 9.068 -7.998 -13.211 1.00 91.12 85 GLN A N 1
ATOM 680 C CA . GLN A 1 85 ? 9.964 -8.794 -12.396 1.00 91.12 85 GLN A CA 1
ATOM 681 C C . GLN A 1 85 ? 9.930 -8.373 -10.922 1.00 91.12 85 GLN A C 1
ATOM 683 O O . GLN A 1 85 ? 9.874 -9.219 -10.025 1.00 91.12 85 GLN A O 1
ATOM 688 N N . TRP A 1 86 ? 10.012 -7.066 -10.661 1.00 90.62 86 TRP A N 1
ATOM 689 C CA . TRP A 1 86 ? 9.997 -6.558 -9.298 1.00 90.62 86 TRP A CA 1
ATOM 690 C C . TRP A 1 86 ? 8.668 -6.875 -8.605 1.00 90.62 86 TRP A C 1
ATOM 692 O O . TRP A 1 86 ? 8.693 -7.412 -7.498 1.00 90.62 86 TRP A O 1
ATOM 702 N N . VAL A 1 87 ? 7.530 -6.598 -9.251 1.00 94.50 87 VAL A N 1
ATOM 703 C CA . VAL A 1 87 ? 6.195 -6.850 -8.696 1.00 94.50 87 VAL A CA 1
ATOM 704 C C . VAL A 1 87 ? 6.018 -8.332 -8.387 1.00 94.50 87 VAL A C 1
ATOM 706 O O . VAL A 1 87 ? 5.714 -8.654 -7.242 1.00 94.50 87 VAL A O 1
ATOM 709 N N . GLN A 1 88 ? 6.290 -9.239 -9.330 1.00 93.62 88 GLN A N 1
ATOM 710 C CA . GLN A 1 88 ? 6.095 -10.676 -9.104 1.00 93.62 88 GLN A CA 1
ATOM 711 C C . GLN A 1 88 ? 6.876 -11.178 -7.886 1.00 93.62 88 GLN A C 1
ATOM 713 O O . GLN A 1 88 ? 6.323 -11.854 -7.022 1.00 93.62 88 GLN A O 1
ATOM 718 N N . ARG A 1 89 ? 8.133 -10.748 -7.738 1.00 90.44 89 ARG A N 1
ATOM 719 C CA . ARG A 1 89 ? 8.969 -11.130 -6.590 1.00 90.44 89 ARG A CA 1
ATOM 720 C C . ARG A 1 89 ? 8.487 -10.524 -5.274 1.00 90.44 89 ARG A C 1
ATOM 722 O O . ARG A 1 89 ? 8.562 -11.182 -4.236 1.00 90.44 89 ARG A O 1
ATOM 729 N N . MET A 1 90 ? 8.003 -9.281 -5.298 1.00 92.44 90 MET A N 1
ATOM 730 C CA . MET A 1 90 ? 7.405 -8.664 -4.113 1.00 92.44 90 MET A CA 1
ATOM 731 C C . MET A 1 90 ? 6.150 -9.415 -3.674 1.00 92.44 90 MET A C 1
ATOM 733 O O . MET A 1 90 ? 5.979 -9.657 -2.481 1.00 92.44 90 MET A O 1
ATOM 737 N N . LEU A 1 91 ? 5.301 -9.803 -4.625 1.00 94.12 91 LEU A N 1
ATOM 738 C CA . LEU A 1 91 ? 4.056 -10.516 -4.359 1.00 94.12 91 LEU A CA 1
ATOM 739 C C . LEU A 1 91 ? 4.299 -11.962 -3.913 1.00 94.12 91 LEU A C 1
ATOM 741 O O . LEU A 1 91 ? 3.620 -12.428 -3.001 1.00 94.12 91 LEU A O 1
ATOM 745 N N . ASP A 1 92 ? 5.323 -12.634 -4.446 1.00 91.69 92 ASP A N 1
ATOM 746 C CA . ASP A 1 92 ? 5.779 -13.931 -3.935 1.00 91.69 92 ASP A CA 1
ATOM 747 C C . ASP A 1 92 ? 6.201 -13.815 -2.468 1.00 91.69 92 ASP A C 1
ATOM 749 O O . ASP A 1 92 ? 5.704 -14.554 -1.618 1.00 91.69 92 ASP A O 1
ATOM 753 N N . SER A 1 93 ? 7.049 -12.831 -2.144 1.00 91.12 93 SER A N 1
ATOM 754 C CA . SER A 1 93 ? 7.478 -12.578 -0.765 1.00 91.12 93 SER A CA 1
ATOM 755 C C . SER A 1 93 ? 6.295 -12.251 0.145 1.00 91.12 93 SER A C 1
ATOM 757 O O . SER A 1 93 ? 6.233 -12.762 1.262 1.00 91.12 93 SER A O 1
ATOM 759 N N . TYR A 1 94 ? 5.362 -11.416 -0.312 1.00 92.81 94 TYR A N 1
ATOM 760 C CA . TYR A 1 94 ? 4.173 -11.042 0.448 1.00 92.81 94 TYR A CA 1
ATOM 761 C C . TYR A 1 94 ? 3.277 -12.251 0.735 1.00 92.81 94 TYR A C 1
ATOM 763 O O . TYR A 1 94 ? 2.860 -12.438 1.874 1.00 92.81 94 TYR A O 1
ATOM 771 N N . SER A 1 95 ? 3.059 -13.121 -0.257 1.00 91.19 95 SER A N 1
ATOM 772 C CA . SER A 1 95 ? 2.148 -14.270 -0.148 1.00 91.19 95 SER A CA 1
ATOM 773 C C . SER A 1 95 ? 2.536 -15.296 0.924 1.00 91.19 95 SER A C 1
ATOM 775 O O . SER A 1 95 ? 1.682 -16.042 1.399 1.00 91.19 95 SER A O 1
ATOM 777 N N . ILE A 1 96 ? 3.810 -15.323 1.329 1.00 90.00 96 ILE A N 1
ATOM 778 C CA . ILE A 1 96 ? 4.341 -16.281 2.309 1.00 90.00 96 ILE A CA 1
ATOM 779 C C . ILE A 1 96 ? 4.835 -15.627 3.601 1.00 90.00 96 ILE A C 1
ATOM 781 O O . ILE A 1 96 ? 5.206 -16.341 4.533 1.00 90.00 96 ILE A O 1
ATOM 785 N N . THR A 1 97 ? 4.865 -14.292 3.682 1.00 89.56 97 THR A N 1
ATOM 786 C CA . THR A 1 97 ? 5.408 -13.583 4.850 1.00 89.56 97 THR A CA 1
ATOM 787 C C . THR A 1 97 ? 4.280 -13.057 5.734 1.00 89.56 97 THR A C 1
ATOM 789 O O . THR A 1 97 ? 3.657 -12.052 5.391 1.00 89.56 97 THR A O 1
ATOM 792 N N . PRO A 1 98 ? 4.018 -13.671 6.902 1.00 84.94 98 PRO A N 1
ATOM 793 C CA . PRO A 1 98 ? 2.978 -13.191 7.799 1.00 84.94 98 PRO A CA 1
ATOM 794 C C . PRO A 1 98 ? 3.417 -11.889 8.479 1.00 84.94 98 PRO A C 1
ATOM 796 O O . PRO A 1 98 ? 4.308 -11.874 9.327 1.00 84.94 98 PRO A O 1
ATOM 799 N N . THR A 1 99 ? 2.759 -10.784 8.139 1.00 87.31 99 THR A N 1
ATOM 800 C CA . THR A 1 99 ? 2.916 -9.498 8.831 1.00 87.31 99 THR A CA 1
ATOM 801 C C . THR A 1 99 ? 1.759 -9.270 9.794 1.00 87.31 99 THR A C 1
ATOM 803 O O . THR A 1 99 ? 0.606 -9.264 9.370 1.00 87.31 99 THR A O 1
ATOM 806 N N . GLY A 1 100 ? 2.049 -9.038 11.077 1.00 87.19 100 GLY A N 1
ATOM 807 C CA . GLY A 1 100 ? 1.013 -8.675 12.054 1.00 87.19 100 GLY A CA 1
ATOM 808 C C . GLY A 1 100 ? 0.537 -7.225 11.913 1.00 87.19 100 GLY A C 1
ATOM 809 O O . GLY A 1 100 ? -0.656 -6.945 12.017 1.00 87.19 100 GLY A O 1
ATOM 810 N N . ILE A 1 101 ? 1.472 -6.309 11.648 1.00 92.31 101 ILE A N 1
ATOM 811 C CA . ILE A 1 101 ? 1.212 -4.889 11.411 1.00 92.31 101 ILE A CA 1
ATOM 812 C C . ILE A 1 101 ? 2.109 -4.387 10.280 1.00 92.31 101 ILE A C 1
ATOM 814 O O . ILE A 1 101 ? 3.305 -4.675 10.237 1.00 92.31 101 ILE A O 1
ATOM 818 N N . ASN A 1 102 ? 1.512 -3.635 9.368 1.00 95.44 102 ASN A N 1
ATOM 819 C CA . ASN A 1 102 ? 2.156 -2.994 8.235 1.00 95.44 102 ASN A CA 1
ATOM 820 C C . ASN A 1 102 ? 2.203 -1.499 8.506 1.00 95.44 102 ASN A C 1
ATOM 822 O O . ASN A 1 102 ? 1.181 -0.922 8.865 1.00 95.44 102 ASN A O 1
ATOM 826 N N . MET A 1 103 ? 3.374 -0.878 8.373 1.00 95.62 103 MET A N 1
ATOM 827 C CA . MET A 1 103 ? 3.572 0.517 8.758 1.00 95.62 103 MET A CA 1
ATOM 828 C C . MET A 1 103 ? 4.451 1.265 7.761 1.00 95.62 103 MET A C 1
ATOM 830 O O . MET A 1 103 ? 5.462 0.748 7.282 1.00 95.62 103 MET A O 1
ATOM 834 N N . VAL A 1 104 ? 4.069 2.511 7.496 1.00 95.44 104 VAL A N 1
ATOM 835 C CA . VAL A 1 104 ? 4.836 3.481 6.721 1.00 95.44 104 VAL A CA 1
ATOM 836 C C . VAL A 1 104 ? 5.065 4.704 7.594 1.00 95.44 104 VAL A C 1
ATOM 838 O O . VAL A 1 104 ? 4.148 5.469 7.900 1.00 95.44 104 VAL A O 1
ATOM 841 N N . GLU A 1 105 ? 6.318 4.901 7.984 1.00 92.19 105 GLU A N 1
ATOM 842 C CA . GLU A 1 105 ? 6.746 6.122 8.649 1.00 92.19 105 GLU A CA 1
ATOM 843 C C . GLU A 1 105 ? 7.066 7.180 7.592 1.00 92.19 105 GLU A C 1
ATOM 845 O O . GLU A 1 105 ? 7.938 6.996 6.746 1.00 92.19 105 GLU A O 1
ATOM 850 N N . GLY A 1 106 ? 6.364 8.304 7.633 1.00 87.38 106 GLY A N 1
ATOM 851 C CA . GLY A 1 106 ? 6.550 9.482 6.794 1.00 87.38 106 GLY A CA 1
ATOM 852 C C . GLY A 1 106 ? 6.699 10.738 7.646 1.00 87.38 106 GLY A C 1
ATOM 853 O O . GLY A 1 106 ? 6.034 11.734 7.382 1.00 87.38 106 GLY A O 1
ATOM 854 N N . ILE A 1 107 ? 7.522 10.703 8.702 1.00 91.75 107 ILE A N 1
ATOM 855 C CA . ILE A 1 107 ? 7.887 11.930 9.431 1.00 91.75 107 ILE A CA 1
ATOM 856 C C . ILE A 1 107 ? 8.656 12.853 8.487 1.00 91.75 107 ILE A C 1
ATOM 858 O O . ILE A 1 107 ? 8.259 13.999 8.265 1.00 91.75 107 ILE A O 1
ATOM 862 N N . TYR A 1 108 ? 9.672 12.281 7.842 1.00 92.69 108 TYR A N 1
ATOM 863 C CA . TYR A 1 108 ? 10.370 12.862 6.711 1.00 92.69 108 TYR A CA 1
ATOM 864 C C . TYR A 1 108 ? 10.126 12.018 5.452 1.00 92.69 108 TYR A C 1
ATOM 866 O O . TYR A 1 108 ? 10.299 10.791 5.434 1.00 92.69 108 TYR A O 1
ATOM 874 N N . GLY A 1 109 ? 9.661 12.697 4.410 1.00 91.69 109 GLY A N 1
ATOM 875 C CA . GLY A 1 109 ? 9.446 12.176 3.068 1.00 91.69 109 GLY A CA 1
ATOM 876 C C . GLY A 1 109 ? 10.570 12.647 2.158 1.00 91.69 109 GLY A C 1
ATOM 877 O O . GLY A 1 109 ? 10.878 13.831 2.189 1.00 91.69 109 GLY A O 1
ATOM 878 N N . MET A 1 110 ? 11.172 11.764 1.367 1.00 94.31 110 MET A N 1
ATOM 879 C CA . MET A 1 110 ? 12.176 12.151 0.367 1.00 94.31 110 MET A CA 1
ATOM 880 C C . MET A 1 110 ? 11.633 11.891 -1.034 1.00 94.31 110 MET A C 1
ATOM 882 O O . MET A 1 110 ? 11.106 10.804 -1.279 1.00 94.31 110 MET A O 1
ATOM 886 N N . ASP A 1 111 ? 11.750 12.866 -1.930 1.00 95.31 111 ASP A N 1
ATOM 887 C CA . ASP A 1 111 ? 11.415 12.685 -3.342 1.00 95.31 111 ASP A CA 1
ATOM 888 C C . ASP A 1 111 ? 12.607 12.149 -4.160 1.00 95.31 111 ASP A C 1
ATOM 890 O O . ASP A 1 111 ? 13.653 11.781 -3.618 1.00 95.31 111 ASP A O 1
ATOM 894 N N . GLY A 1 112 ? 12.421 12.012 -5.471 1.00 93.25 112 GLY A N 1
ATOM 895 C CA . GLY A 1 112 ? 13.459 11.559 -6.386 1.00 93.25 112 GLY A CA 1
ATOM 896 C C . GLY A 1 112 ? 13.542 10.036 -6.513 1.00 93.25 112 GLY A C 1
ATOM 897 O O . GLY A 1 112 ? 12.530 9.344 -6.613 1.00 93.25 112 GLY A O 1
ATOM 898 N N . ASN A 1 113 ? 14.763 9.499 -6.564 1.00 89.62 113 ASN A N 1
ATOM 899 C CA . ASN A 1 113 ? 15.020 8.079 -6.845 1.00 89.62 113 ASN A CA 1
ATOM 900 C C . ASN A 1 113 ? 15.178 7.194 -5.594 1.00 89.62 113 ASN A C 1
ATOM 902 O O . ASN A 1 113 ? 15.431 5.995 -5.719 1.00 89.62 113 ASN A O 1
ATOM 906 N N . GLY A 1 114 ? 15.075 7.771 -4.395 1.00 87.81 114 GLY A N 1
ATOM 907 C CA . GLY A 1 114 ? 15.238 7.045 -3.134 1.00 87.81 114 GLY A CA 1
ATOM 908 C C . GLY A 1 114 ? 16.688 6.837 -2.677 1.00 87.81 114 GLY A C 1
ATOM 909 O O . GLY A 1 114 ? 16.891 6.179 -1.650 1.00 87.81 114 GLY A O 1
ATOM 910 N N . PHE A 1 115 ? 17.663 7.405 -3.402 1.00 89.31 115 PHE A N 1
ATOM 911 C CA . PHE A 1 115 ? 19.112 7.321 -3.157 1.00 89.31 115 PHE A CA 1
ATOM 912 C C . PHE A 1 115 ? 19.829 8.681 -3.258 1.00 89.31 115 PHE A C 1
ATOM 914 O O . PHE A 1 115 ? 21.038 8.728 -3.461 1.00 89.31 115 PHE A O 1
ATOM 921 N N . GLY A 1 116 ? 19.090 9.784 -3.110 1.00 89.31 116 GLY A N 1
ATOM 922 C CA . GLY A 1 116 ? 19.640 11.140 -3.044 1.00 89.31 116 GLY A CA 1
ATOM 923 C C . GLY A 1 116 ? 19.578 11.931 -4.349 1.00 89.31 116 GLY A C 1
ATOM 924 O O . GLY A 1 116 ? 19.765 13.139 -4.294 1.00 89.31 116 GLY A O 1
ATOM 925 N N . SER A 1 117 ? 19.254 11.310 -5.491 1.00 91.94 117 SER A N 1
ATOM 926 C CA . SER A 1 117 ? 19.053 12.057 -6.741 1.00 91.94 117 SER A CA 1
ATOM 927 C C . SER A 1 117 ? 17.592 12.453 -6.935 1.00 91.94 117 SER A C 1
ATOM 929 O O . SER A 1 117 ? 16.701 11.640 -6.684 1.00 91.94 117 SER A O 1
ATOM 931 N N . GLY A 1 118 ? 17.348 13.655 -7.453 1.00 93.00 118 GLY A N 1
ATOM 932 C CA . GLY A 1 118 ? 16.007 14.224 -7.599 1.00 93.00 118 GLY A CA 1
ATOM 933 C C . GLY A 1 118 ? 15.940 15.391 -8.592 1.00 93.00 118 GLY A C 1
ATOM 934 O O . GLY A 1 118 ? 16.875 15.583 -9.376 1.00 93.00 118 GLY A O 1
ATOM 935 N N . PRO A 1 119 ? 14.820 16.135 -8.619 1.00 92.38 119 PRO A N 1
ATOM 936 C CA . PRO A 1 119 ? 14.566 17.187 -9.608 1.00 92.38 119 PRO A CA 1
ATOM 937 C C . PRO A 1 119 ? 15.303 18.508 -9.322 1.00 92.38 119 PRO A C 1
ATOM 939 O O . PRO A 1 119 ? 15.218 19.426 -10.131 1.00 92.38 119 PRO A O 1
ATOM 942 N N . TYR A 1 120 ? 15.996 18.647 -8.188 1.00 94.19 120 TYR A N 1
ATOM 943 C CA . TYR A 1 120 ? 16.578 19.921 -7.756 1.00 94.19 120 TYR A CA 1
ATOM 944 C C . TYR A 1 120 ? 18.067 19.953 -8.066 1.00 94.19 120 TYR A C 1
ATOM 946 O O . TYR A 1 120 ? 18.882 19.605 -7.220 1.00 94.19 120 TYR A O 1
ATOM 954 N N . ASP A 1 121 ? 18.408 20.315 -9.302 1.00 91.12 121 ASP A N 1
ATOM 955 C CA . ASP A 1 121 ? 19.796 20.346 -9.788 1.00 91.12 121 ASP A CA 1
ATOM 956 C C . ASP A 1 121 ? 20.516 18.992 -9.635 1.00 91.12 121 ASP A C 1
ATOM 958 O O . ASP A 1 121 ? 21.726 18.910 -9.441 1.00 91.12 121 ASP A O 1
ATOM 962 N N . GLY A 1 122 ? 19.743 17.906 -9.749 1.00 90.88 122 GLY A N 1
ATOM 963 C CA . GLY A 1 122 ? 20.212 16.532 -9.592 1.00 90.88 122 GLY A CA 1
ATOM 964 C C . GLY A 1 122 ? 20.000 15.949 -8.197 1.00 90.88 122 GLY A C 1
ATOM 965 O O . GLY A 1 122 ? 20.056 14.725 -8.073 1.00 90.88 122 GLY A O 1
ATOM 966 N N . ASP A 1 123 ? 19.663 16.765 -7.196 1.00 95.12 123 ASP A N 1
ATOM 967 C CA . ASP A 1 123 ? 19.484 16.346 -5.805 1.00 95.12 123 ASP A CA 1
ATOM 968 C C . ASP A 1 123 ? 18.012 16.115 -5.432 1.00 95.12 123 ASP A C 1
ATOM 970 O O . ASP A 1 123 ? 17.081 16.734 -5.961 1.00 95.12 123 ASP A O 1
ATOM 974 N N . ALA A 1 124 ? 17.800 15.191 -4.497 1.00 95.06 124 ALA A N 1
ATOM 975 C CA . ALA A 1 124 ? 16.525 14.970 -3.826 1.00 95.06 124 ALA A CA 1
ATOM 976 C C . ALA A 1 124 ? 16.322 15.973 -2.685 1.00 95.06 124 ALA A C 1
ATOM 978 O O . ALA A 1 124 ? 17.278 16.442 -2.062 1.00 95.06 124 ALA A O 1
ATOM 979 N N . ARG A 1 125 ? 15.062 16.259 -2.348 1.00 95.06 125 ARG A N 1
ATOM 980 C CA . ARG A 1 125 ? 14.706 17.038 -1.158 1.00 95.06 125 ARG A CA 1
ATOM 981 C C . ARG A 1 125 ? 13.933 16.200 -0.158 1.00 95.06 125 ARG A C 1
ATOM 983 O O . ARG A 1 125 ? 13.204 15.268 -0.491 1.00 95.06 125 ARG A O 1
ATOM 990 N N . THR A 1 126 ? 14.097 16.588 1.101 1.00 94.31 126 THR A N 1
ATOM 991 C CA . THR A 1 126 ? 13.385 16.009 2.234 1.00 94.31 126 THR A CA 1
ATOM 992 C C . THR A 1 126 ? 12.319 16.984 2.723 1.00 94.31 126 THR A C 1
ATOM 994 O O . THR A 1 126 ? 12.589 18.163 2.939 1.00 94.31 126 THR A O 1
ATOM 997 N N . TYR A 1 127 ? 11.115 16.473 2.955 1.00 93.88 127 TYR A N 1
ATOM 998 C CA . TYR A 1 127 ? 9.941 17.217 3.391 1.00 93.88 127 TYR A CA 1
ATOM 999 C C . TYR A 1 127 ? 9.436 16.657 4.712 1.00 93.88 127 TYR A C 1
ATOM 1001 O O . TYR A 1 127 ? 9.255 15.447 4.856 1.00 93.88 127 TYR A O 1
ATOM 1009 N N . MET A 1 128 ? 9.128 17.534 5.663 1.00 94.06 128 MET A N 1
ATOM 1010 C CA . MET A 1 128 ? 8.437 17.146 6.889 1.00 94.06 128 MET A CA 1
ATOM 1011 C C . MET A 1 128 ? 6.963 16.848 6.575 1.00 94.06 128 MET A C 1
ATOM 1013 O O . MET A 1 128 ? 6.126 17.748 6.517 1.00 94.06 128 MET A O 1
ATOM 1017 N N . SER A 1 129 ? 6.657 15.575 6.323 1.00 90.94 129 SER A N 1
ATOM 1018 C CA . SER A 1 129 ? 5.300 15.091 6.033 1.00 90.94 129 SER A CA 1
ATOM 1019 C C . SER A 1 129 ? 4.503 14.877 7.322 1.00 90.94 129 SER A C 1
ATOM 1021 O O . SER A 1 129 ? 3.292 15.099 7.324 1.00 90.94 129 SER A O 1
ATOM 1023 N N . ASN A 1 130 ? 5.196 14.516 8.412 1.00 92.44 130 ASN A N 1
ATOM 1024 C CA . ASN A 1 130 ? 4.653 14.284 9.752 1.00 92.44 130 ASN A CA 1
ATOM 1025 C C . ASN A 1 130 ? 3.469 13.297 9.770 1.00 92.44 130 ASN A C 1
ATOM 1027 O O . ASN A 1 130 ? 2.388 13.599 10.280 1.00 92.44 130 ASN A O 1
ATOM 1031 N N . LYS A 1 131 ? 3.656 12.128 9.147 1.00 91.88 131 LYS A N 1
ATOM 1032 C CA . LYS A 1 131 ? 2.642 11.069 9.051 1.00 91.88 131 LYS A CA 1
ATOM 1033 C C . LYS A 1 131 ? 3.207 9.729 9.490 1.00 91.88 131 LYS A C 1
ATOM 1035 O O . LYS A 1 131 ? 4.325 9.380 9.130 1.00 91.88 131 LYS A O 1
ATOM 1040 N N . VAL A 1 132 ? 2.392 8.953 10.189 1.00 94.75 132 VAL A N 1
ATOM 1041 C CA . VAL A 1 132 ? 2.605 7.522 10.403 1.00 94.75 132 VAL A CA 1
ATOM 1042 C C . VAL A 1 132 ? 1.328 6.833 9.955 1.00 94.75 132 VAL A C 1
ATOM 1044 O O . VAL A 1 132 ? 0.246 7.180 10.424 1.00 94.75 132 VAL A O 1
ATOM 1047 N N . LEU A 1 133 ? 1.451 5.912 9.007 1.00 95.81 133 LEU A N 1
ATOM 1048 C CA . LEU A 1 133 ? 0.348 5.078 8.549 1.00 95.81 133 LEU A CA 1
ATOM 1049 C C . LEU A 1 133 ? 0.591 3.663 9.029 1.00 95.81 133 LEU A C 1
ATOM 1051 O O . LEU A 1 133 ? 1.714 3.173 8.921 1.00 95.81 133 LEU A O 1
ATOM 1055 N N . PHE A 1 134 ? -0.448 2.998 9.512 1.00 96.06 134 PHE A N 1
ATOM 1056 C CA . PHE A 1 134 ? -0.366 1.590 9.852 1.00 96.06 134 PHE A CA 1
ATOM 1057 C C . PHE A 1 134 ? -1.702 0.886 9.636 1.00 96.06 134 PHE A C 1
ATOM 1059 O O . PHE A 1 134 ? -2.761 1.510 9.648 1.00 96.06 134 PHE A O 1
ATOM 1066 N N . GLY A 1 135 ? -1.640 -0.425 9.438 1.00 94.38 135 GLY A N 1
ATOM 1067 C CA . GLY A 1 135 ? -2.804 -1.277 9.236 1.00 94.38 135 GLY A CA 1
ATOM 1068 C C . GLY A 1 135 ? -2.423 -2.753 9.236 1.00 94.38 135 GLY A C 1
ATOM 1069 O O . GLY A 1 135 ? -1.245 -3.103 9.249 1.00 94.38 135 GLY A O 1
ATOM 1070 N N . LYS A 1 136 ? -3.424 -3.636 9.230 1.00 91.56 136 LYS A N 1
ATOM 1071 C CA . LYS A 1 136 ? -3.197 -5.088 9.115 1.00 91.56 136 LYS A CA 1
ATOM 1072 C C . LYS A 1 136 ? -2.895 -5.512 7.672 1.00 91.56 136 LYS A C 1
ATOM 1074 O O . LYS A 1 136 ? -2.143 -6.452 7.457 1.00 91.56 136 LYS A O 1
ATOM 1079 N N . ASP A 1 137 ? -3.428 -4.785 6.696 1.00 93.06 137 ASP A N 1
ATOM 1080 C CA . ASP A 1 137 ? -3.315 -5.075 5.266 1.00 93.06 137 ASP A CA 1
ATOM 1081 C C . ASP A 1 137 ? -2.286 -4.146 4.600 1.00 93.06 137 ASP A C 1
ATOM 1083 O O . ASP A 1 137 ? -2.388 -2.922 4.704 1.00 93.06 137 ASP A O 1
ATOM 1087 N N . ALA A 1 138 ? -1.277 -4.724 3.941 1.00 95.62 138 ALA A N 1
ATOM 1088 C CA . ALA A 1 138 ? -0.187 -3.959 3.340 1.00 95.62 138 ALA A CA 1
ATOM 1089 C C . ALA A 1 138 ? -0.611 -3.217 2.064 1.00 95.62 138 ALA A C 1
ATOM 1091 O O . ALA A 1 138 ? -0.140 -2.105 1.838 1.00 95.62 138 ALA A O 1
ATOM 1092 N N . PHE A 1 139 ? -1.514 -3.786 1.259 1.00 96.50 139 PHE A N 1
ATOM 1093 C CA . PHE A 1 139 ? -2.023 -3.141 0.047 1.00 96.50 139 PHE A CA 1
ATOM 1094 C C . PHE A 1 139 ? -2.782 -1.869 0.383 1.00 96.50 139 PHE A C 1
ATOM 1096 O O . PHE A 1 139 ? -2.496 -0.814 -0.176 1.00 96.50 139 PHE A O 1
ATOM 1103 N N . ARG A 1 140 ? -3.686 -1.934 1.359 1.00 97.12 140 ARG A N 1
ATOM 1104 C CA . ARG A 1 140 ? -4.449 -0.774 1.826 1.00 97.12 140 ARG A CA 1
ATOM 1105 C C . ARG A 1 140 ? -3.533 0.314 2.383 1.00 97.12 140 ARG A C 1
ATOM 1107 O O . ARG A 1 140 ? -3.700 1.486 2.050 1.00 97.12 140 ARG A O 1
ATOM 1114 N N . VAL A 1 141 ? -2.537 -0.064 3.191 1.00 97.62 141 VAL A N 1
ATOM 1115 C CA . VAL A 1 141 ? -1.532 0.881 3.711 1.00 97.62 141 VAL A CA 1
ATOM 1116 C C . VAL A 1 141 ? -0.759 1.542 2.565 1.00 97.62 141 VAL A C 1
ATOM 1118 O O . VAL A 1 141 ? -0.557 2.759 2.588 1.00 97.62 141 VAL A O 1
ATOM 1121 N N . ASP A 1 142 ? -0.367 0.779 1.548 1.00 97.75 142 ASP A N 1
ATOM 1122 C CA . ASP A 1 142 ? 0.438 1.281 0.435 1.00 97.75 142 ASP A CA 1
ATOM 1123 C C . ASP A 1 142 ? -0.374 2.151 -0.521 1.00 97.75 142 ASP A C 1
ATOM 1125 O O . ASP A 1 142 ? 0.114 3.212 -0.908 1.00 97.75 142 ASP A O 1
ATOM 1129 N N . ILE A 1 143 ? -1.617 1.784 -0.836 1.00 98.06 143 ILE A N 1
ATOM 1130 C CA . ILE A 1 143 ? -2.544 2.590 -1.646 1.00 98.06 143 ILE A CA 1
ATOM 1131 C C . ILE A 1 143 ? -2.748 3.966 -0.997 1.00 98.06 143 ILE A C 1
ATOM 1133 O O . ILE A 1 143 ? -2.542 4.998 -1.644 1.00 98.06 143 ILE A O 1
ATOM 1137 N N . ILE A 1 144 ? -3.051 4.009 0.307 1.00 98.06 144 ILE A N 1
ATOM 1138 C CA . ILE A 1 144 ? -3.196 5.280 1.034 1.00 98.06 144 ILE A CA 1
ATOM 1139 C C . ILE A 1 144 ? -1.866 6.041 1.097 1.00 98.06 144 ILE A C 1
ATOM 1141 O O . ILE A 1 144 ? -1.850 7.268 0.977 1.00 98.06 144 ILE A O 1
ATOM 1145 N N . SER A 1 145 ? -0.736 5.344 1.239 1.00 97.31 145 SER A N 1
ATOM 1146 C CA . SER A 1 145 ? 0.586 5.981 1.238 1.00 97.31 145 SER A CA 1
ATOM 1147 C C . SER A 1 145 ? 0.891 6.666 -0.097 1.00 97.31 145 SER A C 1
ATOM 1149 O O . SER A 1 145 ? 1.356 7.806 -0.094 1.00 97.31 145 SER A O 1
ATOM 1151 N N . HIS A 1 146 ? 0.580 6.024 -1.227 1.00 98.00 146 HIS A N 1
ATOM 1152 C CA . HIS A 1 146 ? 0.735 6.608 -2.564 1.00 98.00 146 HIS A CA 1
ATOM 1153 C C . HIS A 1 146 ? -0.186 7.816 -2.752 1.00 98.00 146 HIS A C 1
ATOM 1155 O O . HIS A 1 146 ? 0.270 8.875 -3.195 1.00 98.00 146 HIS A O 1
ATOM 1161 N N . TRP A 1 147 ? -1.448 7.700 -2.323 1.00 97.94 147 TRP A N 1
ATOM 1162 C CA . TRP A 1 147 ? -2.392 8.814 -2.350 1.00 97.94 147 TRP A CA 1
ATOM 1163 C C . TRP A 1 147 ? -1.866 10.021 -1.564 1.00 97.94 147 TRP A C 1
ATOM 1165 O O . TRP A 1 147 ? -1.752 11.123 -2.109 1.00 97.94 147 TRP A O 1
ATOM 1175 N N . LEU A 1 148 ? -1.478 9.835 -0.297 1.00 97.25 148 LEU A N 1
ATOM 1176 C CA . LEU A 1 148 ? -0.968 10.922 0.547 1.00 97.25 148 LEU A CA 1
ATOM 1177 C C . LEU A 1 148 ? 0.355 11.505 0.040 1.00 97.25 148 LEU A C 1
ATOM 1179 O O . LEU A 1 148 ? 0.624 12.676 0.309 1.00 97.25 148 LEU A O 1
ATOM 1183 N N . ALA A 1 149 ? 1.141 10.736 -0.712 1.00 97.12 149 ALA A N 1
ATOM 1184 C CA . ALA A 1 149 ? 2.361 11.186 -1.376 1.00 97.12 149 ALA A CA 1
ATOM 1185 C C . ALA A 1 149 ? 2.116 11.934 -2.703 1.00 97.12 149 ALA A C 1
ATOM 1187 O O . ALA A 1 149 ? 3.066 12.271 -3.400 1.00 97.12 149 ALA A O 1
ATOM 1188 N N . GLY A 1 150 ? 0.860 12.227 -3.058 1.00 96.88 150 GLY A N 1
ATOM 1189 C CA . GLY A 1 150 ? 0.528 13.039 -4.234 1.00 96.88 150 GLY A CA 1
ATOM 1190 C C . GLY A 1 150 ? 0.258 12.253 -5.518 1.00 96.88 150 GLY A C 1
ATOM 1191 O O . GLY A 1 150 ? 0.001 12.877 -6.543 1.00 96.88 150 GLY A O 1
ATOM 1192 N N . HIS A 1 151 ? 0.256 10.920 -5.464 1.00 97.94 151 HIS A N 1
ATOM 1193 C CA . HIS A 1 151 ? 0.017 10.066 -6.627 1.00 97.94 151 HIS A CA 1
ATOM 1194 C C . HIS A 1 151 ? -1.422 9.554 -6.716 1.00 97.94 151 HIS A C 1
ATOM 1196 O O . HIS A 1 151 ? -2.170 9.610 -5.741 1.00 97.94 151 HIS A O 1
ATOM 1202 N N . GLU A 1 152 ? -1.782 9.044 -7.889 1.00 97.62 152 GLU A N 1
ATOM 1203 C CA . GLU A 1 152 ? -3.018 8.325 -8.175 1.00 97.62 152 GLU A CA 1
ATOM 1204 C C . GLU A 1 152 ? -2.737 6.808 -8.148 1.00 97.62 152 GLU A C 1
ATOM 1206 O O . GLU A 1 152 ? -2.074 6.303 -9.060 1.00 97.62 152 GLU A O 1
ATOM 1211 N N . PRO A 1 153 ? -3.174 6.068 -7.105 1.00 97.25 153 PRO A N 1
ATOM 1212 C CA . PRO A 1 153 ? -2.853 4.648 -6.932 1.00 97.25 153 PRO A CA 1
ATOM 1213 C C . PRO A 1 153 ? -3.226 3.761 -8.122 1.00 97.25 153 PRO A C 1
ATOM 1215 O O . PRO A 1 153 ? -2.476 2.846 -8.452 1.00 97.25 153 PRO A O 1
ATOM 1218 N N . GLY A 1 154 ? -4.319 4.064 -8.823 1.00 96.06 154 GLY A N 1
ATOM 1219 C CA . GLY A 1 154 ? -4.735 3.337 -10.020 1.00 96.06 154 GLY A CA 1
ATOM 1220 C C . GLY A 1 154 ? -3.671 3.269 -11.121 1.00 96.06 154 GLY A C 1
ATOM 1221 O O . GLY A 1 154 ? -3.704 2.350 -11.928 1.00 96.06 154 GLY A O 1
ATOM 1222 N N . ASN A 1 155 ? -2.669 4.152 -11.126 1.00 96.19 155 ASN A N 1
ATOM 1223 C CA . ASN A 1 155 ? -1.585 4.133 -12.112 1.00 96.19 155 ASN A CA 1
ATOM 1224 C C . ASN A 1 155 ? -0.383 3.237 -11.740 1.00 96.19 155 ASN A C 1
ATOM 1226 O O . ASN A 1 155 ? 0.643 3.292 -12.418 1.00 96.19 155 ASN A O 1
ATOM 1230 N N . PHE A 1 156 ? -0.473 2.429 -10.674 1.00 96.94 156 PHE A N 1
ATOM 1231 C CA . PHE A 1 156 ? 0.620 1.562 -10.217 1.00 96.94 156 PHE A CA 1
ATOM 1232 C C . PHE A 1 156 ? 0.306 0.082 -10.435 1.00 96.94 156 PHE A C 1
ATOM 1234 O O . PHE A 1 156 ? -0.519 -0.500 -9.730 1.00 96.94 156 PHE A O 1
ATOM 1241 N N . GLY A 1 157 ? 1.047 -0.565 -11.342 1.00 95.62 157 GLY A N 1
ATOM 1242 C CA . GLY A 1 157 ? 0.854 -1.982 -11.686 1.00 95.62 157 GLY A CA 1
ATOM 1243 C C . GLY A 1 157 ? 0.946 -2.959 -10.503 1.00 95.62 157 GLY A C 1
ATOM 1244 O O . GLY A 1 157 ? 0.299 -3.999 -10.524 1.00 95.62 157 GLY A O 1
ATOM 1245 N N . LEU A 1 158 ? 1.662 -2.602 -9.425 1.00 97.00 158 LEU A N 1
ATOM 1246 C CA . LEU A 1 158 ? 1.711 -3.400 -8.190 1.00 97.00 158 LEU A CA 1
ATOM 1247 C C . LEU A 1 158 ? 0.311 -3.725 -7.650 1.00 97.00 158 LEU A C 1
ATOM 1249 O O . LEU A 1 158 ? 0.077 -4.848 -7.209 1.00 97.00 158 LEU A O 1
ATOM 1253 N N . PHE A 1 159 ? -0.603 -2.753 -7.661 1.00 97.06 159 PHE A N 1
ATOM 1254 C CA . PHE A 1 159 ? -1.936 -2.932 -7.089 1.00 97.06 159 PHE A CA 1
ATOM 1255 C C . PHE A 1 159 ? -2.839 -3.761 -8.002 1.00 97.06 159 PHE A C 1
ATOM 1257 O O . PHE A 1 159 ? -3.552 -4.628 -7.509 1.00 97.06 159 PHE A O 1
ATOM 1264 N N . HIS A 1 160 ? -2.730 -3.574 -9.319 1.00 95.19 160 HIS A N 1
ATOM 1265 C CA . HIS A 1 160 ? -3.439 -4.381 -10.318 1.00 95.19 160 HIS A CA 1
ATOM 1266 C C . HIS A 1 160 ? -3.061 -5.858 -10.229 1.00 95.19 160 HIS A C 1
ATOM 1268 O O . HIS A 1 160 ? -3.922 -6.710 -10.028 1.00 95.19 160 HIS A O 1
ATOM 1274 N N . ILE A 1 161 ? -1.763 -6.156 -10.283 1.00 96.31 161 ILE A N 1
ATOM 1275 C CA . ILE A 1 161 ? -1.257 -7.535 -10.249 1.00 96.31 161 ILE A CA 1
ATOM 1276 C C . ILE A 1 161 ? -1.491 -8.160 -8.863 1.00 96.31 161 ILE A C 1
ATOM 1278 O O . ILE A 1 161 ? -1.733 -9.359 -8.733 1.00 96.31 161 ILE A O 1
ATOM 1282 N N . GLY A 1 162 ? -1.473 -7.349 -7.800 1.00 95.19 162 GLY A N 1
ATOM 1283 C CA . GLY A 1 162 ? -1.883 -7.783 -6.466 1.00 95.19 162 GLY A CA 1
ATOM 1284 C C . GLY A 1 162 ? -3.324 -8.287 -6.417 1.00 95.19 162 GLY A C 1
ATOM 1285 O O . GLY A 1 162 ? -3.584 -9.320 -5.800 1.00 95.19 162 GLY A O 1
ATOM 1286 N N . ILE A 1 163 ? -4.242 -7.591 -7.090 1.00 92.69 163 ILE A N 1
ATOM 1287 C CA . ILE A 1 163 ? -5.645 -8.003 -7.204 1.00 92.69 163 ILE A CA 1
ATOM 1288 C C . ILE A 1 163 ? -5.781 -9.253 -8.070 1.00 92.69 163 ILE A C 1
ATOM 1290 O O . ILE A 1 163 ? -6.437 -10.204 -7.654 1.00 92.69 163 ILE A O 1
ATOM 1294 N N . GLU A 1 164 ? -5.115 -9.297 -9.225 1.00 92.81 164 GLU A N 1
ATOM 1295 C CA . GLU A 1 164 ? -5.105 -10.475 -10.102 1.00 92.81 164 GLU A CA 1
ATOM 1296 C C . GLU A 1 164 ? -4.675 -11.745 -9.354 1.00 92.81 164 GLU A C 1
ATOM 1298 O O . GLU A 1 164 ? -5.297 -12.800 -9.477 1.00 92.81 164 GLU A O 1
ATOM 1303 N N . ARG A 1 165 ? -3.646 -11.634 -8.507 1.00 92.25 165 ARG A N 1
ATOM 1304 C CA . ARG A 1 165 ? -3.141 -12.740 -7.684 1.00 92.25 165 ARG A CA 1
ATOM 1305 C C . ARG A 1 165 ? -3.994 -13.040 -6.445 1.00 92.25 165 ARG A C 1
ATOM 1307 O O . ARG A 1 165 ? -3.613 -13.902 -5.653 1.00 92.25 165 ARG A O 1
ATOM 1314 N N . GLY A 1 166 ? -5.112 -12.339 -6.248 1.00 86.75 166 GLY A N 1
ATOM 1315 C CA . GLY A 1 166 ? -6.009 -12.509 -5.102 1.00 86.75 166 GLY A CA 1
ATOM 1316 C C . GLY A 1 166 ? -5.418 -12.050 -3.765 1.00 86.75 166 GLY A C 1
ATOM 1317 O O . GLY A 1 166 ? -5.846 -12.518 -2.713 1.00 86.75 166 GLY A O 1
ATOM 1318 N N . LEU A 1 167 ? -4.411 -11.171 -3.791 1.00 90.38 167 LEU A N 1
ATOM 1319 C CA . LEU A 1 167 ? -3.729 -10.644 -2.601 1.00 90.38 167 LEU A CA 1
ATOM 1320 C C . LEU A 1 167 ? -4.326 -9.314 -2.114 1.00 90.38 167 LEU A C 1
ATOM 1322 O O . LEU A 1 167 ? -4.069 -8.910 -0.982 1.00 90.38 167 LEU A O 1
ATOM 1326 N N . SER A 1 168 ? -5.107 -8.648 -2.964 1.00 91.38 168 SER A N 1
ATOM 1327 C CA . SER A 1 168 ? -5.894 -7.456 -2.652 1.00 91.38 168 SER A CA 1
ATOM 1328 C C . SER A 1 168 ? -7.252 -7.548 -3.342 1.00 91.38 168 SER A C 1
ATOM 1330 O O . SER A 1 168 ? -7.407 -8.202 -4.366 1.00 91.38 168 SER A O 1
ATOM 1332 N N . ASP A 1 169 ? -8.234 -6.861 -2.789 1.00 87.94 169 ASP A N 1
ATOM 1333 C CA . ASP A 1 169 ? -9.606 -6.728 -3.280 1.00 87.94 169 ASP A CA 1
ATOM 1334 C C . ASP A 1 169 ? -9.998 -5.251 -3.470 1.00 87.94 169 ASP A C 1
ATOM 1336 O O . ASP A 1 169 ? -11.162 -4.929 -3.701 1.00 87.94 169 ASP A O 1
ATOM 1340 N N . VAL A 1 170 ? -9.029 -4.341 -3.342 1.00 90.75 170 VAL A N 1
ATOM 1341 C CA . VAL A 1 170 ? -9.243 -2.896 -3.400 1.00 90.75 170 VAL A CA 1
ATOM 1342 C C . VAL A 1 170 ? -8.169 -2.213 -4.238 1.00 90.75 170 VAL A C 1
ATOM 1344 O O . VAL A 1 170 ? -6.987 -2.559 -4.165 1.00 90.75 170 VAL A O 1
ATOM 1347 N N . LEU A 1 171 ? -8.605 -1.221 -5.015 1.00 93.69 171 LEU A N 1
ATOM 1348 C CA . LEU A 1 171 ? -7.752 -0.345 -5.819 1.00 93.69 171 LEU A CA 1
ATOM 1349 C C . LEU A 1 171 ? -8.045 1.136 -5.547 1.00 93.69 171 LEU A C 1
ATOM 1351 O O . LEU A 1 171 ? -7.113 1.927 -5.417 1.00 93.69 171 LEU A O 1
ATOM 1355 N N . ASP A 1 172 ? -9.329 1.503 -5.447 1.00 94.75 172 ASP A N 1
ATOM 1356 C CA . ASP A 1 172 ? -9.760 2.878 -5.179 1.00 94.75 172 ASP A CA 1
ATOM 1357 C C . ASP A 1 172 ? -9.357 3.290 -3.751 1.00 94.75 172 ASP A C 1
ATOM 1359 O O . ASP A 1 172 ? -9.832 2.688 -2.781 1.00 94.75 172 ASP A O 1
ATOM 1363 N N . PRO A 1 173 ? -8.499 4.314 -3.576 1.00 96.00 173 PRO A N 1
ATOM 1364 C CA . PRO A 1 173 ? -8.117 4.782 -2.249 1.00 96.00 173 PRO A CA 1
ATOM 1365 C C . PRO A 1 173 ? -9.314 5.282 -1.427 1.00 96.00 173 PRO A C 1
ATOM 1367 O O . PRO A 1 173 ? -9.255 5.245 -0.199 1.00 96.00 173 PRO A O 1
ATOM 1370 N N . LEU A 1 174 ? -10.398 5.733 -2.067 1.00 93.81 174 LEU A N 1
ATOM 1371 C CA . LEU A 1 174 ? -11.607 6.205 -1.389 1.00 93.81 174 LEU A CA 1
ATOM 1372 C C . LEU A 1 174 ? -12.492 5.064 -0.868 1.00 93.81 174 LEU A C 1
ATOM 1374 O O . LEU A 1 174 ? -13.305 5.303 0.024 1.00 93.81 174 LEU A O 1
ATOM 1378 N N . ASP A 1 175 ? -12.313 3.836 -1.364 1.00 91.44 175 ASP A N 1
ATOM 1379 C CA . ASP A 1 175 ? -12.993 2.643 -0.839 1.00 91.44 175 ASP A CA 1
ATOM 1380 C C . ASP A 1 175 ? -12.308 2.098 0.435 1.00 91.44 175 ASP A C 1
ATOM 1382 O O . ASP A 1 175 ? -12.830 1.199 1.098 1.00 91.44 175 ASP A O 1
ATOM 1386 N N . ILE A 1 176 ? -11.149 2.647 0.821 1.00 93.81 176 ILE A N 1
ATOM 1387 C CA . ILE A 1 176 ? -10.420 2.250 2.030 1.00 93.81 176 ILE A CA 1
ATOM 1388 C C . ILE A 1 176 ? -10.827 3.164 3.197 1.00 93.81 176 ILE A C 1
ATOM 1390 O O . ILE A 1 176 ? -10.565 4.371 3.161 1.00 93.81 176 ILE A O 1
ATOM 1394 N N . PRO A 1 177 ? -11.405 2.626 4.287 1.00 91.38 177 PRO A N 1
ATOM 1395 C CA . PRO A 1 177 ? -11.730 3.432 5.453 1.00 91.38 177 PRO A CA 1
ATOM 1396 C C . PRO A 1 177 ? -10.450 3.874 6.171 1.00 91.38 177 PRO A C 1
ATOM 1398 O O . PRO A 1 177 ? -9.601 3.061 6.538 1.00 91.38 177 PRO A O 1
ATOM 1401 N N . VAL A 1 178 ? -10.327 5.181 6.408 1.00 94.62 178 VAL A N 1
ATOM 1402 C CA . VAL A 1 178 ? -9.177 5.774 7.097 1.00 94.62 178 VAL A CA 1
ATOM 1403 C C . VAL A 1 178 ? -9.600 6.328 8.446 1.00 94.62 178 VAL A C 1
ATOM 1405 O O . VAL A 1 178 ? -10.602 7.032 8.578 1.00 94.62 178 VAL A O 1
ATOM 1408 N N . TYR A 1 179 ? -8.795 6.032 9.461 1.00 94.56 179 TYR A N 1
ATOM 1409 C CA . TYR A 1 179 ? -9.024 6.469 10.828 1.00 94.56 179 TYR A CA 1
ATOM 1410 C C . TYR A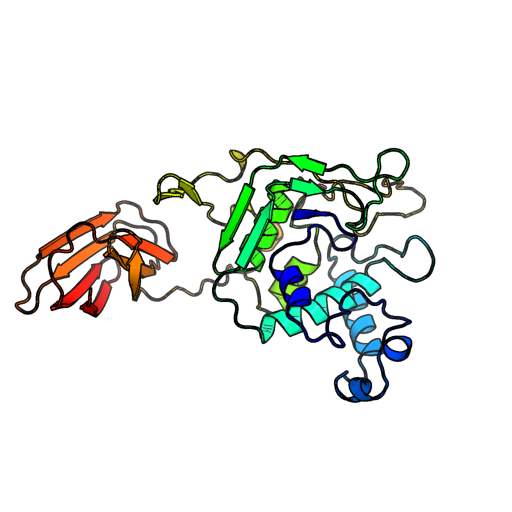 1 179 ? -7.863 7.345 11.281 1.00 94.56 179 TYR A C 1
ATOM 1412 O O . TYR A 1 179 ? -6.697 6.967 11.181 1.00 94.56 179 TYR A O 1
ATOM 1420 N N . LEU A 1 180 ? -8.181 8.527 11.802 1.00 94.44 180 LEU A N 1
ATOM 1421 C CA . LEU A 1 180 ? -7.217 9.358 12.498 1.00 94.44 180 LEU A CA 1
ATOM 1422 C C . LEU A 1 180 ? -7.049 8.809 13.911 1.00 94.44 180 LEU A C 1
ATOM 1424 O O . LEU A 1 180 ? -7.989 8.852 14.706 1.00 94.44 180 LEU A O 1
ATOM 1428 N N . TRP A 1 181 ? -5.851 8.319 14.215 1.00 91.12 181 TRP A N 1
ATOM 1429 C CA . TRP A 1 181 ? -5.483 7.921 15.566 1.00 91.12 181 TRP A CA 1
ATOM 1430 C C . TRP A 1 181 ? -5.016 9.141 16.359 1.00 91.12 181 TRP A C 1
ATOM 1432 O O . TRP A 1 181 ? -3.993 9.747 16.033 1.00 91.12 181 TRP A O 1
ATOM 1442 N N . LYS A 1 182 ? -5.758 9.518 17.401 1.00 87.44 182 LYS A N 1
ATOM 1443 C CA . LYS A 1 182 ? -5.402 10.629 18.289 1.00 87.44 182 LYS A CA 1
ATOM 1444 C C . LYS A 1 182 ? -5.844 10.321 19.716 1.00 87.44 182 LYS A C 1
ATOM 1446 O O . LYS A 1 182 ? -6.960 9.855 19.923 1.00 87.44 182 LYS A O 1
ATOM 1451 N N . ASP A 1 183 ? -4.964 10.575 20.684 1.00 86.44 183 ASP A N 1
ATOM 1452 C CA . ASP A 1 183 ? -5.240 10.407 22.119 1.00 86.44 183 ASP A CA 1
ATOM 1453 C C . ASP A 1 183 ? -5.769 8.998 22.468 1.00 86.44 183 ASP A C 1
ATOM 1455 O O . ASP A 1 183 ? -6.709 8.835 23.243 1.00 86.44 183 ASP A O 1
ATOM 1459 N N . GLY A 1 184 ? -5.186 7.970 21.835 1.00 81.19 184 GLY A N 1
ATOM 1460 C CA . GLY A 1 184 ? -5.558 6.563 22.030 1.00 81.19 184 GLY A CA 1
ATOM 1461 C C . GLY A 1 184 ? -6.864 6.136 21.355 1.00 81.19 184 GLY A C 1
ATOM 1462 O O . GLY A 1 184 ? -7.320 5.023 21.590 1.00 81.19 184 GLY A O 1
ATOM 1463 N N . LYS A 1 185 ? -7.478 6.996 20.532 1.00 81.88 185 LYS A N 1
ATOM 1464 C CA . LYS A 1 185 ? -8.753 6.721 19.861 1.00 81.88 185 LYS A CA 1
ATOM 1465 C C . LYS A 1 185 ? -8.619 6.816 18.348 1.00 81.88 185 LYS A C 1
ATOM 1467 O O . LYS A 1 185 ? -8.034 7.764 17.823 1.00 81.88 185 LYS A O 1
ATOM 1472 N N . ALA A 1 186 ? -9.223 5.862 17.648 1.00 88.44 186 ALA A N 1
ATOM 1473 C CA . ALA A 1 186 ? -9.364 5.874 16.200 1.00 88.44 186 ALA A CA 1
ATOM 1474 C C . ALA A 1 186 ? -10.691 6.544 15.812 1.00 88.44 186 ALA A C 1
ATOM 1476 O O . ALA A 1 186 ? -11.765 6.087 16.196 1.00 88.44 186 ALA A O 1
ATOM 1477 N N . LYS A 1 187 ? -10.637 7.631 15.037 1.00 91.06 187 LYS A N 1
ATOM 1478 C CA . LYS A 1 187 ? -11.833 8.296 14.499 1.00 91.06 187 LYS A CA 1
ATOM 1479 C C . LYS A 1 187 ? -11.841 8.210 12.981 1.00 91.06 187 LYS A C 1
ATOM 1481 O O . LYS A 1 187 ? -10.915 8.718 12.353 1.00 91.06 187 LYS A O 1
ATOM 1486 N N . LYS A 1 188 ? -12.900 7.639 12.394 1.00 90.62 188 LYS A N 1
ATOM 1487 C CA . LYS A 1 188 ? -13.079 7.613 10.933 1.00 90.62 188 LYS A CA 1
ATOM 1488 C C . LYS A 1 188 ? -13.052 9.043 10.392 1.00 90.62 188 LYS A C 1
ATOM 1490 O O . LYS A 1 188 ? -13.723 9.937 10.917 1.00 90.62 188 LYS A O 1
ATOM 1495 N N . ILE A 1 189 ? -12.252 9.262 9.360 1.00 94.75 189 ILE A N 1
ATOM 1496 C CA . ILE A 1 189 ? -12.142 10.533 8.653 1.00 94.75 189 ILE A CA 1
ATOM 1497 C C . ILE A 1 189 ? -12.196 10.285 7.153 1.00 94.75 189 ILE A C 1
ATOM 1499 O O . ILE A 1 189 ? -11.871 9.206 6.668 1.00 94.75 189 ILE A O 1
ATOM 1503 N N . SER A 1 190 ? -12.597 11.314 6.419 1.00 94.44 190 SER A N 1
ATOM 1504 C CA . SER A 1 190 ? -12.552 11.271 4.964 1.00 94.44 190 SER A CA 1
ATOM 1505 C C . SER A 1 190 ? -11.115 11.488 4.486 1.00 94.44 190 SER A C 1
ATOM 1507 O O . SER A 1 190 ? -10.422 12.374 4.997 1.00 94.44 190 SER A O 1
ATOM 1509 N N . LEU A 1 191 ? -10.660 10.661 3.544 1.00 95.38 191 LEU A N 1
ATOM 1510 C CA . LEU A 1 191 ? -9.276 10.649 3.064 1.00 95.38 191 LEU A CA 1
ATOM 1511 C C . LEU A 1 191 ? -8.862 11.984 2.421 1.00 95.38 191 LEU A C 1
ATOM 1513 O O . LEU A 1 191 ? -7.747 12.456 2.630 1.00 95.38 191 LEU A O 1
ATOM 1517 N N . ASP A 1 192 ? -9.770 12.625 1.691 1.00 93.00 192 ASP A N 1
ATOM 1518 C CA . ASP A 1 192 ? -9.597 13.939 1.056 1.00 93.00 192 ASP A CA 1
ATOM 1519 C C . ASP A 1 192 ? -9.312 15.078 2.054 1.00 93.00 192 ASP A C 1
ATOM 1521 O O . ASP A 1 192 ? -8.701 16.083 1.695 1.00 93.00 192 ASP A O 1
ATOM 1525 N N . LYS A 1 193 ? -9.681 14.913 3.332 1.00 94.56 193 LYS A N 1
ATOM 1526 C CA . LYS A 1 193 ? -9.384 15.888 4.396 1.00 94.56 193 LYS A CA 1
ATOM 1527 C C . LYS A 1 193 ? -7.938 15.819 4.882 1.00 94.56 193 LYS A C 1
ATOM 1529 O O . LYS A 1 193 ? -7.492 16.708 5.612 1.00 94.56 193 LYS A O 1
ATOM 1534 N N . LEU A 1 194 ? -7.197 14.769 4.531 1.00 94.81 194 LEU A N 1
ATOM 1535 C CA . LEU A 1 194 ? -5.799 14.635 4.913 1.00 94.81 194 LEU A CA 1
ATOM 1536 C C . LEU A 1 194 ? -4.905 15.434 3.968 1.00 94.81 194 LEU A C 1
ATOM 1538 O O . LEU A 1 194 ? -4.875 15.213 2.761 1.00 94.81 194 LEU A O 1
ATOM 1542 N N . LYS A 1 195 ? -4.086 16.323 4.543 1.00 94.81 195 LYS A N 1
ATOM 1543 C CA . LYS A 1 195 ? -3.059 17.051 3.789 1.00 94.81 195 LYS A CA 1
ATOM 1544 C C . LYS A 1 195 ? -2.133 16.060 3.082 1.00 94.81 195 LYS A C 1
ATOM 1546 O O . LYS A 1 195 ? -1.500 15.245 3.757 1.00 94.81 195 LYS A O 1
ATOM 1551 N N . ARG A 1 196 ? -2.017 16.171 1.761 1.00 95.81 196 ARG A N 1
ATOM 1552 C CA . ARG A 1 196 ? -1.045 15.428 0.949 1.00 95.81 196 ARG A CA 1
ATOM 1553 C C . ARG A 1 196 ? 0.328 16.107 1.021 1.00 95.81 196 ARG A C 1
ATOM 1555 O O . ARG A 1 196 ? 0.416 17.325 1.183 1.00 95.81 196 ARG A O 1
ATOM 1562 N N . THR A 1 197 ? 1.389 15.323 0.892 1.00 96.38 197 THR A N 1
ATOM 1563 C CA . THR A 1 197 ? 2.768 15.798 0.736 1.00 96.38 197 THR A CA 1
ATOM 1564 C C . THR A 1 197 ? 3.290 15.220 -0.573 1.00 96.38 197 THR A C 1
ATOM 1566 O O . THR A 1 197 ? 3.759 14.087 -0.560 1.00 96.38 197 THR A O 1
ATOM 1569 N N . PRO A 1 198 ? 3.158 15.942 -1.699 1.00 96.44 198 PRO A N 1
ATOM 1570 C CA . PRO A 1 198 ? 3.608 15.445 -2.991 1.00 96.44 198 PRO A CA 1
ATOM 1571 C C . PRO A 1 198 ? 5.103 15.110 -2.979 1.00 96.44 198 PRO A C 1
ATOM 1573 O O . PRO A 1 198 ? 5.910 15.959 -2.605 1.00 96.44 198 PRO A O 1
ATOM 1576 N N . LEU A 1 199 ? 5.459 13.889 -3.375 1.00 96.38 199 LEU A N 1
ATOM 1577 C CA . LEU A 1 199 ? 6.839 13.428 -3.520 1.00 96.38 199 LEU A CA 1
ATOM 1578 C C . LEU A 1 199 ? 7.033 12.970 -4.962 1.00 96.38 199 LEU A C 1
ATOM 1580 O O . LEU A 1 199 ? 6.524 11.924 -5.348 1.00 96.38 199 LEU A O 1
ATOM 1584 N N . VAL A 1 200 ? 7.750 13.738 -5.780 1.00 95.94 200 VAL A N 1
ATOM 1585 C CA . VAL A 1 200 ? 7.990 13.320 -7.167 1.00 95.94 200 VAL A CA 1
ATOM 1586 C C . VAL A 1 200 ? 8.860 12.067 -7.223 1.00 95.94 200 VAL A C 1
ATOM 1588 O O . VAL A 1 200 ? 9.730 11.848 -6.380 1.00 95.94 200 VAL A O 1
ATOM 1591 N N . THR A 1 201 ? 8.637 11.243 -8.237 1.00 93.75 201 THR A N 1
ATOM 1592 C CA . THR A 1 201 ? 9.303 9.955 -8.420 1.00 93.75 201 THR A CA 1
ATOM 1593 C C . THR A 1 201 ? 9.751 9.783 -9.865 1.00 93.75 201 THR A C 1
ATOM 1595 O O . THR A 1 201 ? 9.237 10.448 -10.757 1.00 93.75 201 THR A O 1
ATOM 1598 N N . ASN A 1 202 ? 10.691 8.873 -10.109 1.00 90.69 202 ASN A N 1
ATOM 1599 C CA . ASN A 1 202 ? 11.073 8.438 -11.453 1.00 90.69 202 ASN A CA 1
ATOM 1600 C C . ASN A 1 202 ? 10.419 7.109 -11.867 1.00 90.69 202 ASN A C 1
ATOM 1602 O O . ASN A 1 202 ? 11.023 6.310 -12.584 1.00 90.69 202 ASN A O 1
ATOM 1606 N N . TYR A 1 203 ? 9.218 6.842 -11.357 1.00 92.06 203 TYR A N 1
ATOM 1607 C CA . TYR A 1 203 ? 8.423 5.668 -11.703 1.00 92.06 203 TYR A CA 1
ATOM 1608 C C . TYR A 1 203 ? 7.976 5.722 -13.163 1.00 92.06 203 TYR A C 1
ATOM 1610 O O . TYR A 1 203 ? 7.277 6.654 -13.527 1.00 92.06 203 TYR A O 1
ATOM 1618 N N . LEU A 1 204 ? 8.351 4.717 -13.963 1.00 89.50 204 LEU A N 1
ATOM 1619 C CA . LEU A 1 204 ? 7.842 4.466 -15.323 1.00 89.50 204 LEU A CA 1
ATOM 1620 C C . LEU A 1 204 ? 7.469 5.736 -16.110 1.00 89.50 204 LEU A C 1
ATOM 1622 O O . LEU A 1 204 ? 6.310 5.928 -16.487 1.00 89.50 204 LEU A O 1
ATOM 1626 N N . THR A 1 205 ? 8.457 6.611 -16.318 1.00 84.38 205 THR A N 1
ATOM 1627 C CA . THR A 1 205 ? 8.287 7.838 -17.100 1.00 84.38 205 THR A CA 1
ATOM 1628 C C . THR A 1 205 ? 7.766 7.496 -18.495 1.00 84.38 205 THR A C 1
ATOM 1630 O O . THR A 1 205 ? 8.351 6.662 -19.189 1.00 84.38 205 THR A O 1
ATOM 1633 N N . LYS A 1 206 ? 6.676 8.139 -18.906 1.00 78.06 206 LYS A N 1
ATOM 1634 C CA . LYS A 1 206 ? 6.117 8.024 -20.251 1.00 78.06 206 LYS A CA 1
ATOM 1635 C C . LYS A 1 206 ? 7.043 8.715 -21.245 1.00 78.06 206 LYS A C 1
ATOM 1637 O O . LYS A 1 206 ? 7.475 9.846 -21.031 1.00 78.06 206 LYS A O 1
ATOM 1642 N N . GLY A 1 207 ? 7.346 8.022 -22.334 1.00 60.84 207 GLY A N 1
ATOM 1643 C CA . GLY A 1 207 ? 8.223 8.527 -23.380 1.00 60.84 207 GLY A CA 1
ATOM 1644 C C . GLY A 1 207 ? 7.914 7.852 -24.704 1.00 60.84 207 GLY A C 1
ATOM 1645 O O . GLY A 1 207 ? 8.582 6.891 -25.070 1.00 60.84 207 GLY A O 1
ATOM 1646 N N . ASN A 1 208 ? 6.919 8.384 -25.410 1.00 51.06 208 ASN A N 1
ATOM 1647 C CA . ASN A 1 208 ? 6.764 8.189 -26.852 1.00 51.06 208 ASN A CA 1
ATOM 1648 C C . ASN A 1 208 ? 7.122 9.528 -27.523 1.00 51.06 208 ASN A C 1
ATOM 1650 O O . ASN A 1 208 ? 7.106 10.557 -26.848 1.00 51.06 208 ASN A O 1
ATOM 1654 N N . GLU A 1 209 ? 7.446 9.533 -28.821 1.00 47.78 209 GLU A N 1
ATOM 1655 C CA . GLU A 1 209 ? 8.003 10.698 -29.547 1.00 47.78 209 GLU A CA 1
ATOM 1656 C C . GLU A 1 209 ? 7.202 12.014 -29.388 1.00 47.78 209 GLU A C 1
ATOM 1658 O O . GLU A 1 209 ? 7.786 13.089 -29.492 1.00 47.78 209 GLU A O 1
ATOM 1663 N N . ASP A 1 210 ? 5.911 11.940 -29.036 1.00 52.06 210 ASP A N 1
ATOM 1664 C CA . ASP A 1 210 ? 5.004 13.087 -28.873 1.00 52.06 210 ASP A CA 1
ATOM 1665 C C . ASP A 1 210 ? 4.687 13.476 -27.408 1.00 52.06 210 ASP A C 1
ATOM 1667 O O . ASP A 1 210 ? 3.958 14.441 -27.165 1.00 52.06 210 ASP A O 1
ATOM 1671 N N . GLN A 1 211 ? 5.193 12.739 -26.409 1.00 55.84 211 GLN A N 1
ATOM 1672 C CA . GLN A 1 211 ? 4.946 13.002 -24.983 1.00 55.84 211 GLN A CA 1
ATOM 1673 C C . GLN A 1 211 ? 6.256 13.052 -24.193 1.00 55.84 211 GLN A C 1
ATOM 1675 O O . GLN A 1 211 ? 6.884 12.029 -23.926 1.00 55.84 211 GLN A O 1
ATOM 1680 N N . HIS A 1 212 ? 6.640 14.256 -23.768 1.00 67.81 212 HIS A N 1
ATOM 1681 C CA . HIS A 1 212 ? 7.758 14.468 -22.853 1.00 67.81 212 HIS A CA 1
ATOM 1682 C C . HIS A 1 212 ? 7.244 14.582 -21.413 1.00 67.81 212 HIS A C 1
ATOM 1684 O O . HIS A 1 212 ? 6.875 15.666 -20.966 1.00 67.81 212 HIS A O 1
ATOM 1690 N N . GLU A 1 213 ? 7.218 13.466 -20.679 1.00 82.88 213 GLU A N 1
ATOM 1691 C CA . GLU A 1 213 ? 7.086 13.498 -19.220 1.00 82.88 213 GLU A CA 1
ATOM 1692 C C . GLU A 1 213 ? 8.464 13.735 -18.585 1.00 82.88 213 GLU A C 1
ATOM 1694 O O . GLU A 1 213 ? 9.473 13.150 -18.990 1.00 82.88 213 GLU A O 1
ATOM 1699 N N . GLU A 1 214 ? 8.531 14.610 -17.581 1.00 87.94 214 GLU A N 1
ATOM 1700 C CA . GLU A 1 214 ? 9.773 14.839 -16.848 1.00 87.94 214 GLU A CA 1
ATOM 1701 C C . GLU A 1 214 ? 10.229 13.561 -16.128 1.00 87.94 214 GLU A C 1
ATOM 1703 O O . GLU A 1 214 ? 9.429 12.789 -15.591 1.00 87.94 214 GLU A O 1
ATOM 1708 N N . LYS A 1 215 ? 11.551 13.347 -16.053 1.00 86.88 215 LYS A N 1
ATOM 1709 C CA . LYS A 1 215 ? 12.129 12.180 -15.365 1.00 86.88 215 LYS A CA 1
ATOM 1710 C C . LYS A 1 215 ? 11.583 12.019 -13.946 1.00 86.88 215 LYS A C 1
ATOM 1712 O O . LYS A 1 215 ? 11.336 10.892 -13.534 1.00 86.88 215 LYS A O 1
ATOM 1717 N N . TYR A 1 216 ? 11.446 13.116 -13.204 1.00 91.88 216 TYR A N 1
ATOM 1718 C CA . TYR A 1 216 ? 10.839 13.123 -11.878 1.00 91.88 216 TYR A CA 1
ATOM 1719 C C . TYR A 1 216 ? 9.481 13.807 -11.962 1.00 91.88 216 TYR A C 1
ATOM 1721 O O . TYR A 1 216 ? 9.414 14.998 -12.236 1.00 91.88 216 TYR A O 1
ATOM 1729 N N . HIS A 1 217 ? 8.414 13.064 -11.711 1.00 93.69 217 HIS A N 1
ATOM 1730 C CA . HIS A 1 217 ? 7.045 13.540 -11.876 1.00 93.69 217 HIS A CA 1
ATOM 1731 C C . HIS A 1 217 ? 6.134 12.961 -10.789 1.00 93.69 217 HIS A C 1
ATOM 1733 O O . HIS A 1 217 ? 6.512 12.073 -10.015 1.00 93.69 217 HIS A O 1
ATOM 1739 N N . LEU A 1 218 ? 4.911 13.480 -10.713 1.00 96.31 218 LEU A N 1
ATOM 1740 C CA . LEU A 1 218 ? 3.836 12.825 -9.981 1.00 96.31 218 LEU A CA 1
ATOM 1741 C C . LEU A 1 218 ? 3.086 11.910 -10.943 1.00 96.31 218 LEU A C 1
ATOM 1743 O O . LEU A 1 218 ? 2.573 12.361 -11.955 1.00 96.31 218 LEU A O 1
ATOM 1747 N N . VAL A 1 219 ? 2.983 10.636 -10.588 1.00 95.81 219 VAL A N 1
ATOM 1748 C CA . VAL A 1 219 ? 2.075 9.675 -11.229 1.00 95.81 219 VAL A CA 1
ATOM 1749 C C . VAL A 1 219 ? 0.637 9.979 -10.786 1.00 95.81 219 VAL A C 1
ATOM 1751 O O . VAL A 1 219 ? 0.121 9.331 -9.880 1.00 95.81 219 VAL A O 1
ATOM 1754 N N . ASN A 1 220 ? 0.037 11.054 -11.292 1.00 95.88 220 ASN A N 1
ATOM 1755 C CA . ASN A 1 220 ? -1.234 11.604 -10.806 1.00 95.88 220 ASN A CA 1
ATOM 1756 C C . ASN A 1 220 ? -2.281 11.798 -11.910 1.00 95.88 220 ASN A C 1
ATOM 1758 O O . ASN A 1 220 ? -3.224 12.570 -11.729 1.00 95.88 220 ASN A O 1
ATOM 1762 N N . GLU A 1 221 ? -2.113 11.134 -13.050 1.00 93.94 221 GLU A N 1
ATOM 1763 C CA . GLU A 1 221 ? -3.107 11.188 -14.113 1.00 93.94 221 GLU A CA 1
ATOM 1764 C C . GLU A 1 221 ? -4.442 10.623 -13.625 1.00 93.94 221 GLU A C 1
ATOM 1766 O O . GLU A 1 221 ? -4.433 9.620 -12.908 1.00 93.94 221 GLU A O 1
ATOM 1771 N N . PRO A 1 222 ? -5.581 11.223 -14.016 1.00 93.62 222 PRO A N 1
ATOM 1772 C CA . PRO A 1 222 ? -6.888 10.711 -13.635 1.00 93.62 222 PRO A CA 1
ATOM 1773 C C . PRO A 1 222 ? -7.031 9.230 -13.986 1.00 93.62 222 PRO A C 1
ATOM 1775 O O . PRO A 1 222 ? -6.719 8.820 -15.104 1.00 93.62 222 PRO A O 1
ATOM 1778 N N . PHE A 1 223 ? -7.533 8.449 -13.036 1.00 93.69 223 PHE A N 1
ATOM 1779 C CA . PHE A 1 223 ? -7.785 7.026 -13.211 1.00 93.69 223 PHE A CA 1
ATOM 1780 C C . PHE A 1 223 ? -9.275 6.729 -13.025 1.00 93.69 223 PHE A C 1
ATOM 1782 O O . PHE A 1 223 ? -9.899 7.209 -12.077 1.00 93.69 223 PHE A O 1
ATOM 1789 N N . ASP A 1 224 ? -9.855 5.942 -13.931 1.00 91.50 224 ASP A N 1
ATOM 1790 C CA . ASP A 1 224 ? -11.265 5.565 -13.856 1.00 91.50 224 ASP A CA 1
ATOM 1791 C C . ASP A 1 224 ? -11.469 4.307 -12.999 1.00 91.50 224 ASP A C 1
ATOM 1793 O O . ASP A 1 224 ? -11.421 3.168 -13.473 1.00 91.50 224 ASP A O 1
ATOM 1797 N N . TYR A 1 225 ? -11.765 4.531 -11.721 1.00 90.31 225 TYR A N 1
ATOM 1798 C CA . TYR A 1 225 ? -12.106 3.473 -10.773 1.00 90.31 225 TYR A CA 1
ATOM 1799 C C . TYR A 1 225 ? -13.483 2.837 -11.016 1.00 90.31 225 TYR A C 1
ATOM 1801 O O . TYR A 1 225 ? -13.783 1.806 -10.417 1.00 90.31 225 TYR A O 1
ATOM 1809 N N . SER A 1 226 ? -14.347 3.402 -11.870 1.00 85.06 226 SER A N 1
ATOM 1810 C CA . SER A 1 226 ? -15.689 2.842 -12.097 1.00 85.06 226 SER A CA 1
ATOM 1811 C C . SER A 1 226 ? -15.637 1.462 -12.760 1.00 85.06 226 SER A C 1
ATOM 1813 O O . SER A 1 226 ? -16.397 0.571 -12.374 1.00 85.06 226 SER A O 1
ATOM 1815 N N . SER A 1 227 ? -14.664 1.253 -13.652 1.00 73.62 227 SER A N 1
ATOM 1816 C CA . SER A 1 227 ? -14.349 -0.045 -14.264 1.00 73.62 227 SER A CA 1
ATOM 1817 C C . SER A 1 227 ? -14.024 -1.136 -13.230 1.00 73.62 227 SER A C 1
ATOM 1819 O O . SER A 1 227 ? -14.315 -2.310 -13.453 1.00 73.62 227 SER A O 1
ATOM 1821 N N . TRP A 1 228 ? -13.516 -0.743 -12.058 1.00 71.12 228 TRP A N 1
ATOM 1822 C CA . TRP A 1 228 ? -13.161 -1.636 -10.952 1.00 71.12 228 TRP A CA 1
ATOM 1823 C C . TRP A 1 228 ? -14.315 -1.918 -9.998 1.00 71.12 228 TRP A C 1
ATOM 1825 O O . TRP A 1 228 ? -14.391 -3.001 -9.421 1.00 71.12 228 TRP A O 1
ATOM 1835 N N . LYS A 1 229 ? -15.270 -0.991 -9.872 1.00 65.50 229 LYS A N 1
ATOM 1836 C CA . LYS A 1 229 ? -16.444 -1.169 -8.999 1.00 65.50 229 LYS A CA 1
ATOM 1837 C C . LYS A 1 229 ? -17.398 -2.260 -9.504 1.00 65.50 229 LYS A C 1
ATOM 1839 O O . LYS A 1 229 ? -18.216 -2.750 -8.728 1.00 65.50 229 LYS A O 1
ATOM 1844 N N . GLY A 1 230 ? -17.272 -2.671 -10.771 1.00 49.72 230 GLY A N 1
ATOM 1845 C CA . GLY A 1 230 ? -18.066 -3.732 -11.401 1.00 49.72 230 GLY A CA 1
ATOM 1846 C C . GLY A 1 230 ? -17.489 -5.152 -11.305 1.00 49.72 230 GLY A C 1
ATOM 1847 O O . GLY A 1 230 ? -18.239 -6.104 -11.505 1.00 49.72 230 GLY A O 1
ATOM 1848 N N . LEU A 1 231 ? -16.204 -5.327 -10.964 1.00 48.72 231 LEU A N 1
ATOM 1849 C CA . LEU A 1 231 ? -15.527 -6.641 -10.943 1.00 48.72 231 LEU A CA 1
ATOM 1850 C C . LEU A 1 231 ? -15.810 -7.478 -9.684 1.00 48.72 231 LEU A C 1
ATOM 1852 O O . LEU A 1 231 ? -15.199 -8.519 -9.464 1.00 48.72 231 LEU A O 1
ATOM 1856 N N . GLY A 1 232 ? -16.793 -7.047 -8.893 1.00 39.66 232 GLY A N 1
ATOM 1857 C CA . GLY A 1 232 ? -17.096 -7.622 -7.599 1.00 39.66 232 GLY A CA 1
ATOM 1858 C C . GLY A 1 232 ? -16.049 -7.163 -6.600 1.00 39.66 232 GLY A C 1
ATOM 1859 O O . GLY A 1 232 ? -14.913 -7.628 -6.604 1.00 39.66 232 GLY A O 1
ATOM 1860 N N . ARG A 1 233 ? -16.464 -6.306 -5.659 1.00 42.62 233 ARG A N 1
ATOM 1861 C CA . ARG A 1 233 ? -15.884 -6.387 -4.317 1.00 42.62 233 ARG A CA 1
ATOM 1862 C C . ARG A 1 233 ? -15.814 -7.875 -4.013 1.00 42.62 233 ARG A C 1
ATOM 1864 O O . ARG A 1 233 ? -16.831 -8.560 -4.186 1.00 42.62 233 ARG A O 1
ATOM 1871 N N . VAL A 1 234 ? -14.656 -8.386 -3.607 1.00 40.47 234 VAL A N 1
ATOM 1872 C CA . VAL A 1 234 ? -14.635 -9.661 -2.900 1.00 40.47 234 VAL A CA 1
ATOM 1873 C C . VAL A 1 234 ? -15.388 -9.369 -1.610 1.00 40.47 234 VAL A C 1
ATOM 1875 O O . VAL A 1 234 ? -14.817 -9.073 -0.571 1.00 40.47 234 VAL A O 1
ATOM 1878 N N . ASN A 1 235 ? -16.717 -9.368 -1.705 1.00 40.41 235 ASN A N 1
ATOM 1879 C CA . ASN A 1 235 ? -17.611 -9.516 -0.597 1.00 40.41 235 ASN A CA 1
ATOM 1880 C C . ASN A 1 235 ? -17.289 -10.932 -0.133 1.00 40.41 235 ASN A C 1
ATOM 1882 O O . ASN A 1 235 ? -17.990 -11.889 -0.468 1.00 40.41 235 ASN A O 1
ATOM 1886 N N . SER A 1 236 ? -16.228 -11.089 0.665 1.00 43.09 236 SER A N 1
ATOM 1887 C CA . SER A 1 236 ? -16.424 -11.954 1.804 1.00 43.09 236 SER A CA 1
ATOM 1888 C C . SER A 1 236 ? -17.634 -11.327 2.478 1.00 43.09 236 SER A C 1
ATOM 1890 O O . SER A 1 236 ? -17.568 -10.228 3.022 1.00 43.09 236 SER A O 1
ATOM 1892 N N . VAL A 1 237 ? -18.804 -11.936 2.269 1.00 49.75 237 VAL A N 1
ATOM 1893 C CA . VAL A 1 237 ? -19.954 -11.694 3.129 1.00 49.75 237 VAL A CA 1
ATOM 1894 C C . VAL A 1 237 ? -19.444 -12.163 4.472 1.00 49.75 237 VAL A C 1
ATOM 1896 O O . VAL A 1 237 ? -19.377 -13.360 4.765 1.00 49.75 237 VAL A O 1
ATOM 1899 N N . ASP A 1 238 ? -18.848 -11.210 5.163 1.00 61.28 238 ASP A N 1
ATOM 1900 C CA . ASP A 1 238 ? -17.999 -11.437 6.298 1.00 61.28 238 ASP A CA 1
ATOM 1901 C C . ASP A 1 238 ? -18.976 -11.937 7.353 1.00 61.28 238 ASP A C 1
ATOM 1903 O O . ASP A 1 238 ? -19.910 -11.231 7.739 1.00 61.28 238 ASP A O 1
ATOM 1907 N N . ARG A 1 239 ? -18.903 -13.241 7.658 1.00 75.06 239 ARG A N 1
ATOM 1908 C CA . ARG A 1 239 ? -19.915 -13.863 8.510 1.00 75.06 239 ARG A CA 1
ATOM 1909 C C . ARG A 1 239 ? -19.948 -13.083 9.821 1.00 75.06 239 ARG A C 1
ATOM 1911 O O . ARG A 1 239 ? -18.868 -12.830 10.376 1.00 75.06 239 ARG A O 1
ATOM 1918 N N . PRO A 1 240 ? -21.147 -12.749 10.325 1.00 82.88 240 PRO A N 1
ATOM 1919 C CA . PRO A 1 240 ? -21.263 -12.018 11.569 1.00 82.88 240 PRO A CA 1
ATOM 1920 C C . PRO A 1 240 ? -20.486 -12.775 12.639 1.00 82.88 240 PRO A C 1
ATOM 1922 O O . PRO A 1 240 ? -20.675 -13.975 12.849 1.00 82.88 240 PRO A O 1
ATOM 1925 N N . SER A 1 241 ? -19.512 -12.102 13.235 1.00 85.69 241 SER A N 1
ATOM 1926 C CA . SER A 1 241 ? -18.584 -12.751 14.150 1.00 85.69 241 SER A CA 1
ATOM 1927 C C . SER A 1 241 ? -18.012 -11.766 15.140 1.00 85.69 241 SER A C 1
ATOM 1929 O O . SER A 1 241 ? -17.880 -10.575 14.869 1.00 85.69 241 SER A O 1
ATOM 1931 N N . ILE A 1 242 ? -17.653 -12.297 16.303 1.00 87.50 242 ILE A N 1
ATOM 1932 C CA . ILE A 1 242 ? -16.999 -11.544 17.356 1.00 87.50 242 ILE A CA 1
ATOM 1933 C C . ILE A 1 242 ? -15.772 -12.297 17.866 1.00 87.50 242 ILE A C 1
ATOM 1935 O O . ILE A 1 242 ? -15.754 -13.528 17.989 1.00 87.50 242 ILE A O 1
ATOM 1939 N N . ARG A 1 243 ? -14.710 -11.549 18.150 1.00 86.69 243 ARG A N 1
ATOM 1940 C CA . ARG A 1 243 ? -13.428 -12.071 18.617 1.00 86.69 243 ARG A CA 1
ATOM 1941 C C . ARG A 1 243 ? -12.791 -11.109 19.614 1.00 86.69 243 ARG A C 1
ATOM 1943 O O . ARG A 1 243 ? -12.661 -9.931 19.314 1.00 86.69 243 ARG A O 1
ATOM 1950 N N . ALA A 1 244 ? -12.300 -11.620 20.741 1.00 84.94 244 ALA A N 1
ATOM 1951 C CA . ALA A 1 244 ? -11.394 -10.862 21.602 1.00 84.94 244 ALA A CA 1
ATOM 1952 C C . ALA A 1 244 ? -10.042 -10.645 20.900 1.00 84.94 244 ALA A C 1
ATOM 1954 O O . ALA A 1 244 ? -9.477 -11.582 20.329 1.00 84.94 244 ALA A O 1
ATOM 1955 N N . LEU A 1 245 ? -9.534 -9.414 20.945 1.00 83.69 245 LEU A N 1
ATOM 1956 C CA . LEU A 1 245 ? -8.203 -9.042 20.458 1.00 83.69 245 LEU A CA 1
ATOM 1957 C C . LEU A 1 245 ? -7.173 -8.937 21.591 1.00 83.69 245 LEU A C 1
ATOM 1959 O O . LEU A 1 245 ? -5.981 -9.069 21.328 1.00 83.69 245 LEU A O 1
ATOM 1963 N N . GLY A 1 246 ? -7.623 -8.728 22.830 1.00 84.31 246 GLY A N 1
ATOM 1964 C CA . GLY A 1 246 ? -6.773 -8.563 24.008 1.00 84.31 246 GLY A CA 1
ATOM 1965 C C . GLY A 1 246 ? -7.216 -7.363 24.835 1.00 84.31 246 GLY A C 1
ATOM 1966 O O . GLY A 1 246 ? -8.409 -7.062 24.897 1.00 84.31 246 GLY A O 1
ATOM 1967 N N . THR A 1 247 ? -6.257 -6.671 25.443 1.00 83.19 247 THR A N 1
ATOM 1968 C CA . THR A 1 247 ? -6.480 -5.435 26.196 1.00 83.19 247 THR A CA 1
ATOM 1969 C C . THR A 1 247 ? -5.728 -4.259 25.573 1.00 83.19 247 THR A C 1
ATOM 1971 O O . THR A 1 247 ? -4.691 -4.431 24.930 1.00 83.19 247 THR A O 1
ATOM 1974 N N . ASN A 1 248 ? -6.267 -3.048 25.720 1.00 82.12 248 ASN A N 1
ATOM 1975 C CA . ASN A 1 248 ? -5.568 -1.822 25.338 1.00 82.12 248 ASN A CA 1
ATOM 1976 C C . ASN A 1 248 ? -4.587 -1.375 26.442 1.00 82.12 248 ASN A C 1
ATOM 1978 O O . ASN A 1 248 ? -4.460 -2.011 27.486 1.00 82.12 248 ASN A O 1
ATOM 1982 N N . ALA A 1 249 ? -3.907 -0.243 26.235 1.00 78.44 249 ALA A N 1
ATOM 1983 C CA . ALA A 1 249 ? -2.947 0.309 27.198 1.00 78.44 249 ALA A CA 1
ATOM 1984 C C . ALA A 1 249 ? -3.566 0.716 28.555 1.00 78.44 249 ALA A C 1
ATOM 1986 O O . ALA A 1 249 ? -2.833 1.017 29.492 1.00 78.44 249 ALA A O 1
ATOM 1987 N N . GLN A 1 250 ? -4.896 0.757 28.657 1.00 82.25 250 GLN A N 1
ATOM 1988 C CA . GLN A 1 250 ? -5.660 1.025 29.877 1.00 82.25 250 GLN A CA 1
ATOM 1989 C C . GLN A 1 250 ? -6.301 -0.253 30.442 1.00 82.25 250 GLN A C 1
ATOM 1991 O O . GLN A 1 250 ? -7.253 -0.165 31.217 1.00 82.25 250 GLN A O 1
ATOM 1996 N N . GLU A 1 251 ? -5.824 -1.427 30.016 1.00 82.62 251 GLU A N 1
ATOM 1997 C CA . GLU A 1 251 ? -6.326 -2.745 30.422 1.00 82.62 251 GLU A CA 1
ATOM 1998 C C . GLU A 1 251 ? -7.818 -2.964 30.100 1.00 82.62 251 GLU A C 1
ATOM 2000 O O . GLU A 1 251 ? -8.483 -3.826 30.673 1.00 82.62 251 GLU A O 1
ATOM 2005 N N . LYS A 1 252 ? -8.374 -2.198 29.150 1.00 84.62 252 LYS A N 1
ATOM 2006 C CA . LYS A 1 252 ? -9.747 -2.390 28.667 1.00 84.62 252 LYS A CA 1
ATOM 2007 C C . LYS A 1 252 ? -9.778 -3.454 27.592 1.00 84.62 252 LYS A C 1
ATOM 2009 O O . LYS A 1 252 ? -8.924 -3.468 26.709 1.00 84.62 252 LYS A O 1
ATOM 2014 N N . VAL A 1 253 ? -10.791 -4.311 27.644 1.00 87.00 253 VAL A N 1
ATOM 2015 C CA . VAL A 1 253 ? -10.967 -5.407 26.690 1.00 87.00 253 VAL A CA 1
ATOM 2016 C C . VAL A 1 253 ? -11.293 -4.843 25.313 1.00 87.00 253 VAL A C 1
ATOM 2018 O O . VAL A 1 253 ? -12.220 -4.046 25.162 1.00 87.00 253 VAL A O 1
ATOM 2021 N N . VAL A 1 254 ? -10.540 -5.286 24.312 1.00 87.50 254 VAL A N 1
ATOM 2022 C CA . VAL A 1 254 ? -10.710 -4.911 22.910 1.00 87.50 254 VAL A CA 1
ATOM 2023 C C . VAL A 1 254 ? -11.235 -6.112 22.139 1.00 87.50 254 VAL A C 1
ATOM 2025 O O . VAL A 1 254 ? -10.715 -7.226 22.256 1.00 87.50 254 VAL A O 1
ATOM 2028 N N . MET A 1 255 ? -12.267 -5.889 21.335 1.00 89.06 255 MET A N 1
ATOM 2029 C CA . MET A 1 255 ? -12.915 -6.905 20.515 1.00 89.06 255 MET A CA 1
ATOM 2030 C C . MET A 1 255 ? -12.991 -6.449 19.059 1.00 89.06 255 MET A C 1
ATOM 2032 O O . MET A 1 255 ? -13.135 -5.266 18.771 1.00 89.06 255 MET A O 1
ATOM 2036 N N . GLU A 1 256 ? -12.916 -7.407 18.143 1.00 89.19 256 GLU A N 1
ATOM 2037 C CA . GLU A 1 256 ? -13.223 -7.226 16.729 1.00 89.19 256 GLU A CA 1
ATOM 2038 C C . GLU A 1 256 ? -14.621 -7.779 16.461 1.00 89.19 256 GLU A C 1
ATOM 2040 O O . GLU A 1 256 ? -14.936 -8.909 16.850 1.00 89.19 256 GLU A O 1
ATOM 2045 N N . LEU A 1 257 ? -15.431 -6.980 15.782 1.00 88.50 257 LEU A N 1
ATOM 2046 C CA . LEU A 1 257 ? -16.763 -7.315 15.316 1.00 88.50 257 LEU A CA 1
ATOM 2047 C C . LEU A 1 257 ? -16.775 -7.306 13.786 1.00 88.50 257 LEU A C 1
ATOM 2049 O O . LEU A 1 257 ? -16.345 -6.330 13.184 1.00 88.50 257 LEU A O 1
ATOM 2053 N N . SER A 1 258 ? -17.306 -8.353 13.163 1.00 86.69 258 SER A N 1
ATOM 2054 C CA . SER A 1 258 ? -17.619 -8.383 11.732 1.00 86.69 258 SER A CA 1
ATOM 2055 C C . SER A 1 258 ? -19.119 -8.152 11.528 1.00 86.69 258 SER A C 1
ATOM 2057 O O . SER A 1 258 ? -19.941 -8.866 12.107 1.00 86.69 258 SER A O 1
ATOM 2059 N N . VAL A 1 259 ? -19.460 -7.127 10.746 1.00 86.31 259 VAL A N 1
ATOM 2060 C CA . VAL A 1 259 ? -20.824 -6.690 10.423 1.00 86.31 259 VAL A CA 1
ATOM 2061 C C . VAL A 1 259 ? -21.085 -6.981 8.940 1.00 86.31 259 VAL A C 1
ATOM 2063 O O . VAL A 1 259 ? -20.425 -6.375 8.098 1.00 86.31 259 VAL A O 1
ATOM 2066 N N . PRO A 1 260 ? -22.014 -7.887 8.590 1.00 82.56 260 PRO A N 1
ATOM 2067 C CA . PRO A 1 260 ? -22.271 -8.254 7.196 1.00 82.56 260 PRO A CA 1
ATOM 2068 C C . PRO A 1 260 ? -23.042 -7.183 6.413 1.00 82.56 260 PRO A C 1
ATOM 2070 O O . PRO A 1 260 ? -22.772 -6.995 5.233 1.00 82.56 260 PRO A O 1
ATOM 2073 N N . ASP A 1 261 ? -23.964 -6.469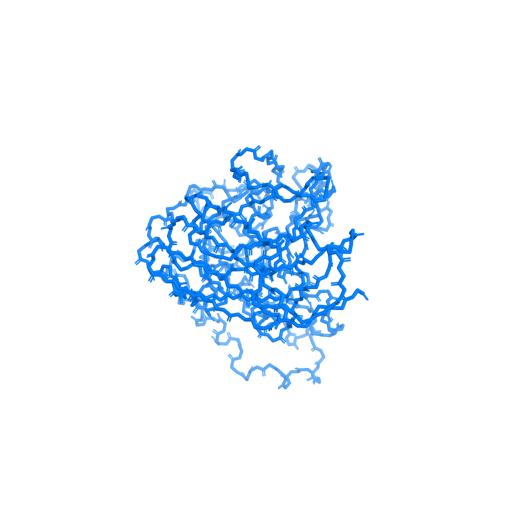 7.066 1.00 81.25 261 ASP A N 1
ATOM 2074 C CA . ASP A 1 261 ? -24.884 -5.517 6.435 1.00 81.25 261 ASP A CA 1
ATOM 2075 C C . ASP A 1 261 ? -25.031 -4.248 7.281 1.00 81.25 261 ASP A C 1
ATOM 2077 O O . ASP A 1 261 ? -24.934 -4.303 8.511 1.00 81.25 261 ASP A O 1
ATOM 2081 N N . GLU A 1 262 ? -25.312 -3.117 6.626 1.00 84.00 262 GLU A N 1
ATOM 2082 C CA . GLU A 1 262 ? -25.541 -1.839 7.300 1.00 84.00 262 GLU A CA 1
ATOM 2083 C C . GLU A 1 262 ? -26.767 -1.921 8.214 1.00 84.00 262 GLU A C 1
ATOM 2085 O O . GLU A 1 262 ? -27.836 -2.385 7.806 1.00 84.00 262 GLU A O 1
ATOM 2090 N N . GLY A 1 263 ? -26.646 -1.432 9.447 1.00 86.12 263 GLY A N 1
ATOM 2091 C CA . GLY A 1 263 ? -27.807 -1.335 10.321 1.00 86.12 263 GLY A CA 1
ATOM 2092 C C . GLY A 1 263 ? -27.494 -0.968 11.759 1.00 86.12 263 GLY A C 1
ATOM 2093 O O . GLY A 1 263 ? -26.367 -0.659 12.134 1.00 86.12 263 GLY A O 1
ATOM 2094 N N . ASN A 1 264 ? -28.534 -1.001 12.589 1.00 88.44 264 ASN A N 1
ATOM 2095 C CA . ASN A 1 264 ? -28.380 -0.809 14.025 1.00 88.44 264 ASN A CA 1
ATOM 2096 C C . ASN A 1 264 ? -27.814 -2.084 14.643 1.00 88.44 264 ASN A C 1
ATOM 2098 O O . ASN A 1 264 ? -28.445 -3.142 14.565 1.00 88.44 264 ASN A O 1
ATOM 2102 N N . VAL A 1 265 ? -26.639 -1.963 15.255 1.00 89.81 265 VAL A N 1
ATOM 2103 C CA . VAL A 1 265 ? -25.955 -3.073 15.911 1.00 89.81 265 VAL A CA 1
ATOM 2104 C C . VAL A 1 265 ? -25.974 -2.871 17.419 1.00 89.81 265 VAL A C 1
ATOM 2106 O O . VAL A 1 265 ? -25.663 -1.789 17.916 1.00 89.81 265 VAL A O 1
ATOM 2109 N N . TYR A 1 266 ? -26.324 -3.930 18.142 1.00 91.00 266 TYR A N 1
ATOM 2110 C CA . TYR A 1 266 ? -26.301 -3.978 19.599 1.00 91.00 266 TYR A CA 1
ATOM 2111 C C . TYR A 1 266 ? -25.346 -5.068 20.064 1.00 91.00 266 TYR A C 1
ATOM 2113 O O . TYR A 1 266 ? -25.335 -6.162 19.500 1.00 91.00 266 TYR A O 1
ATOM 2121 N N . MET A 1 267 ? -24.577 -4.778 21.107 1.00 90.00 267 MET A N 1
ATOM 2122 C CA . MET A 1 267 ? -23.726 -5.743 21.792 1.00 90.00 267 MET A CA 1
ATOM 2123 C C . MET A 1 267 ? -24.136 -5.830 23.258 1.00 90.00 267 MET A C 1
ATOM 2125 O O . MET A 1 267 ? -24.089 -4.826 23.967 1.00 90.00 267 MET A O 1
ATOM 2129 N N . ASP A 1 268 ? -24.454 -7.039 23.706 1.00 92.75 268 ASP A N 1
ATOM 2130 C CA . ASP A 1 268 ? -24.685 -7.374 25.104 1.00 92.75 268 ASP A CA 1
ATOM 2131 C C . ASP A 1 268 ? -23.521 -8.193 25.645 1.00 92.75 268 ASP A C 1
ATOM 2133 O O . ASP A 1 268 ? -23.080 -9.163 25.027 1.00 92.75 268 ASP A O 1
ATOM 2137 N N . ILE A 1 269 ? -23.049 -7.812 26.826 1.00 90.88 269 ILE A N 1
ATOM 2138 C CA . ILE A 1 269 ? -22.050 -8.556 27.584 1.00 90.88 269 ILE A CA 1
ATOM 2139 C C . ILE A 1 269 ? -22.749 -9.104 28.817 1.00 90.88 269 ILE A C 1
ATOM 2141 O O . ILE A 1 269 ? -23.288 -8.340 29.620 1.00 90.88 269 ILE A O 1
ATOM 2145 N N . LEU A 1 270 ? -22.765 -10.427 28.933 1.00 92.00 270 LEU A N 1
ATOM 2146 C CA . LEU A 1 270 ? -23.426 -11.161 30.000 1.00 92.00 270 LEU A CA 1
ATOM 2147 C C . LEU A 1 270 ? -22.378 -11.792 30.909 1.00 92.00 270 LEU A C 1
ATOM 2149 O O . LEU A 1 270 ? -21.347 -12.278 30.433 1.00 92.00 270 LEU A O 1
ATOM 2153 N N . ASP A 1 271 ? -22.649 -11.813 32.209 1.00 89.94 271 ASP A N 1
ATOM 2154 C CA . ASP A 1 271 ? -21.847 -12.574 33.161 1.00 89.94 271 ASP A CA 1
ATOM 2155 C C . ASP A 1 271 ? -22.113 -14.093 33.057 1.00 89.94 271 ASP A C 1
ATOM 2157 O O . ASP A 1 271 ? -22.886 -14.576 32.222 1.00 89.94 271 ASP A O 1
ATOM 2161 N N . ARG A 1 272 ? -21.476 -14.875 33.936 1.00 86.88 272 ARG A N 1
ATOM 2162 C CA . ARG A 1 272 ? -21.661 -16.336 34.009 1.00 86.88 272 ARG A CA 1
ATOM 2163 C C . ARG A 1 272 ? -23.088 -16.777 34.367 1.00 86.88 272 ARG A C 1
ATOM 2165 O O . ARG A 1 272 ? -23.415 -17.943 34.170 1.00 86.88 272 ARG A O 1
ATOM 2172 N N . ASN A 1 273 ? -23.891 -15.894 34.959 1.00 89.19 273 ASN A N 1
ATOM 2173 C CA . ASN A 1 273 ? -25.273 -16.169 35.344 1.00 89.19 273 ASN A CA 1
ATOM 2174 C C . ASN A 1 273 ? -26.251 -15.818 34.209 1.00 89.19 273 ASN A C 1
ATOM 2176 O O . ASN A 1 273 ? -27.419 -16.192 34.278 1.00 89.19 273 ASN A O 1
ATOM 2180 N N . GLY A 1 274 ? -25.770 -15.148 33.155 1.00 86.62 274 GLY A N 1
ATOM 2181 C CA . GLY A 1 274 ? -26.582 -14.665 32.042 1.00 86.62 274 GLY A CA 1
ATOM 2182 C C . GLY A 1 274 ? -27.132 -13.253 32.253 1.00 86.62 274 GLY A C 1
ATOM 2183 O O . GLY A 1 274 ? -27.947 -12.802 31.448 1.00 86.62 274 GLY A O 1
ATOM 2184 N N . ASP A 1 275 ? -26.693 -12.542 33.294 1.00 91.00 275 ASP A N 1
ATOM 2185 C CA . ASP A 1 275 ? -27.125 -11.172 33.555 1.00 91.00 275 ASP A CA 1
ATOM 2186 C C . ASP A 1 275 ? -26.357 -10.199 32.657 1.00 91.00 275 ASP A C 1
ATOM 2188 O O . ASP A 1 275 ? -25.130 -10.260 32.562 1.00 91.00 275 ASP A O 1
ATOM 2192 N N . VAL A 1 276 ? -27.067 -9.274 32.001 1.00 91.12 276 VAL A N 1
ATOM 2193 C CA . VAL A 1 276 ? -26.444 -8.237 31.163 1.00 91.12 276 VAL A CA 1
ATOM 2194 C C . VAL A 1 276 ? -25.694 -7.251 32.060 1.00 91.12 276 VAL A C 1
ATOM 2196 O O . VAL A 1 276 ? -26.304 -6.433 32.748 1.00 91.12 276 VAL A O 1
ATOM 2199 N N . VAL A 1 277 ? -24.363 -7.303 32.024 1.00 91.88 277 VAL A N 1
ATOM 2200 C CA . VAL A 1 277 ? -23.478 -6.398 32.776 1.00 91.88 277 VAL A CA 1
ATOM 2201 C C . VAL A 1 277 ? -23.103 -5.151 31.983 1.00 91.88 277 VAL A C 1
ATOM 2203 O O . VAL A 1 277 ? -22.688 -4.148 32.562 1.00 91.88 277 VAL A O 1
ATOM 2206 N N . TRP A 1 278 ? -23.241 -5.197 30.656 1.00 92.12 278 TRP A N 1
ATOM 2207 C CA . TRP A 1 278 ? -22.983 -4.056 29.787 1.00 92.12 278 TRP A CA 1
ATOM 2208 C C . TRP A 1 278 ? -23.737 -4.179 28.464 1.00 92.12 278 TRP A C 1
ATOM 2210 O O . TRP A 1 278 ? -23.871 -5.277 27.926 1.00 92.12 278 TRP A O 1
ATOM 2220 N N . ARG A 1 279 ? -24.175 -3.042 27.917 1.00 91.44 279 ARG A N 1
ATOM 2221 C CA . ARG A 1 279 ? -24.775 -2.943 26.583 1.00 91.44 279 ARG A CA 1
ATOM 2222 C C . ARG A 1 279 ? -24.129 -1.802 25.810 1.00 91.44 279 ARG A C 1
ATOM 2224 O O . ARG A 1 279 ? -23.905 -0.729 26.366 1.00 91.44 279 ARG A O 1
ATOM 2231 N N . MET A 1 280 ? -23.849 -2.040 24.536 1.00 90.25 280 MET A N 1
ATOM 2232 C CA . MET A 1 280 ? -23.391 -1.026 23.590 1.00 90.25 280 MET A CA 1
ATOM 2233 C C . MET A 1 280 ? -24.321 -0.991 22.384 1.00 90.25 280 MET A C 1
ATOM 2235 O O . MET A 1 280 ? -24.804 -2.035 21.941 1.00 90.25 280 MET A O 1
ATOM 2239 N N . ASP A 1 281 ? -24.538 0.200 21.842 1.00 90.75 281 ASP A N 1
ATOM 2240 C CA . ASP A 1 281 ? -25.310 0.426 20.628 1.00 90.75 281 ASP A CA 1
ATOM 2241 C C . ASP A 1 281 ? -24.507 1.246 19.612 1.00 90.75 281 ASP A C 1
ATOM 2243 O O . ASP A 1 281 ? -23.791 2.187 19.953 1.00 90.75 281 ASP A O 1
ATOM 2247 N N . ALA A 1 282 ? -24.618 0.849 18.347 1.00 87.50 282 ALA A N 1
ATOM 2248 C CA . ALA A 1 282 ? -24.038 1.537 17.206 1.00 87.50 282 ALA A CA 1
ATOM 2249 C C . ALA A 1 282 ? -25.111 1.647 16.109 1.00 87.50 282 ALA A C 1
ATOM 2251 O O . ALA A 1 282 ? -25.275 0.720 15.307 1.00 87.50 282 ALA A O 1
ATOM 2252 N N . PRO A 1 283 ? -25.903 2.735 16.096 1.00 87.19 283 PRO A N 1
ATOM 2253 C CA . PRO A 1 283 ? -26.903 2.944 15.059 1.00 87.19 283 PRO A CA 1
ATOM 2254 C C . PRO A 1 283 ? -26.240 3.237 13.705 1.00 87.19 283 PRO A C 1
ATOM 2256 O O . PRO A 1 283 ? -25.297 4.025 13.637 1.00 87.19 283 PRO A O 1
ATOM 2259 N N . GLY A 1 284 ? -26.753 2.624 12.633 1.00 85.31 284 GLY A N 1
ATOM 2260 C CA . GLY A 1 284 ? -26.252 2.818 11.263 1.00 85.31 284 GLY A CA 1
ATOM 2261 C C . GLY A 1 284 ? -24.795 2.391 11.052 1.00 85.31 284 GLY A C 1
ATOM 2262 O O . GLY A 1 284 ? -24.048 3.071 10.352 1.00 85.31 284 GLY A O 1
ATOM 2263 N N . LEU A 1 285 ? -24.358 1.306 11.697 1.00 86.50 285 LEU A N 1
ATOM 2264 C CA . LEU A 1 285 ? -23.004 0.789 11.537 1.00 86.50 285 LEU A CA 1
ATOM 2265 C C . LEU A 1 285 ? -22.858 0.146 10.150 1.00 86.50 285 LEU A C 1
ATOM 2267 O O . LEU A 1 285 ? -23.609 -0.763 9.806 1.00 86.50 285 LEU A O 1
ATOM 2271 N N . GLU A 1 286 ? -21.901 0.634 9.359 1.00 84.75 286 GLU A N 1
ATOM 2272 C CA . GLU A 1 286 ? -21.613 0.133 8.008 1.00 84.75 286 GLU A CA 1
ATOM 2273 C C . GLU A 1 286 ? -21.102 -1.327 8.024 1.00 84.75 286 GLU A C 1
ATOM 2275 O O . GLU A 1 286 ? -20.509 -1.759 9.020 1.00 84.75 286 GLU A O 1
ATOM 2280 N N . PRO A 1 287 ? -21.243 -2.080 6.916 1.00 82.75 287 PRO A N 1
ATOM 2281 C CA . PRO A 1 287 ? -20.618 -3.389 6.767 1.00 82.75 287 PRO A CA 1
ATOM 2282 C C . PRO A 1 287 ? -19.096 -3.336 6.942 1.00 82.75 287 PRO A C 1
ATOM 2284 O O . PRO A 1 287 ? -18.441 -2.370 6.546 1.00 82.75 287 PRO A O 1
ATOM 2287 N N . GLY A 1 288 ? -18.520 -4.404 7.488 1.00 78.75 288 GLY A N 1
ATOM 2288 C CA . GLY A 1 288 ? -17.078 -4.586 7.627 1.00 78.75 288 GLY A CA 1
ATOM 2289 C C . GLY A 1 288 ? -16.639 -4.957 9.040 1.00 78.75 288 GLY A C 1
ATOM 2290 O O . GLY A 1 288 ? -17.436 -5.359 9.887 1.00 78.75 288 GLY A O 1
ATOM 2291 N N . LYS A 1 289 ? -15.331 -4.846 9.285 1.00 82.81 289 LYS A N 1
ATOM 2292 C CA . LYS A 1 289 ? -14.721 -5.148 10.584 1.00 82.81 289 LYS A CA 1
ATOM 2293 C C . LYS A 1 289 ? -14.561 -3.882 11.411 1.00 82.81 289 LYS A C 1
ATOM 2295 O O . LYS A 1 289 ? -13.973 -2.908 10.947 1.00 82.81 289 LYS A O 1
ATOM 2300 N N . HIS A 1 290 ? -15.018 -3.940 12.652 1.00 86.00 290 HIS A N 1
ATOM 2301 C CA . HIS A 1 290 ? -15.024 -2.834 13.601 1.00 86.00 290 HIS A CA 1
ATOM 2302 C C . HIS A 1 290 ? -14.323 -3.236 14.891 1.00 86.00 290 HIS A C 1
ATOM 2304 O O . HIS A 1 290 ? -14.437 -4.375 15.341 1.00 86.00 290 HIS A O 1
ATOM 2310 N N . GLU A 1 291 ? -13.607 -2.294 15.494 1.00 86.50 291 GLU A N 1
ATOM 2311 C CA . GLU A 1 291 ? -13.032 -2.464 16.826 1.00 86.50 291 GLU A CA 1
ATOM 2312 C C . GLU A 1 291 ? -13.981 -1.882 17.876 1.00 86.50 291 GLU A C 1
ATOM 2314 O O . GLU A 1 291 ? -14.501 -0.776 17.717 1.00 86.50 291 GLU A O 1
ATOM 2319 N N . VAL A 1 292 ? -14.196 -2.632 18.953 1.00 88.38 292 VAL A N 1
ATOM 2320 C CA . VAL A 1 292 ? -15.043 -2.246 20.080 1.00 88.38 292 VAL A CA 1
ATOM 2321 C C . VAL A 1 292 ? -14.230 -2.354 21.363 1.00 88.38 292 VAL A C 1
ATOM 2323 O O . VAL A 1 292 ? -13.584 -3.372 21.616 1.00 88.38 292 VAL A O 1
ATOM 2326 N N . VAL A 1 293 ? -14.281 -1.307 22.187 1.00 88.56 293 VAL A N 1
ATOM 2327 C CA . VAL A 1 293 ? -13.607 -1.259 23.489 1.00 88.56 293 VAL A CA 1
ATOM 2328 C C . VAL A 1 293 ? -14.646 -1.355 24.597 1.00 88.56 293 VAL A C 1
ATOM 2330 O O . VAL A 1 293 ? -15.556 -0.529 24.691 1.00 88.56 293 VAL A O 1
ATOM 2333 N N . TRP A 1 294 ? -14.503 -2.353 25.466 1.00 88.00 294 TRP A N 1
ATOM 2334 C CA . TRP A 1 294 ? -15.351 -2.503 26.641 1.00 88.00 294 TRP A CA 1
ATOM 2335 C C . TRP A 1 294 ? -14.831 -1.679 27.816 1.00 88.00 294 TRP A C 1
ATOM 2337 O O . TRP A 1 294 ? -14.050 -2.132 28.652 1.00 88.00 294 TRP A O 1
ATOM 2347 N N . GLU A 1 295 ? -15.321 -0.443 27.891 1.00 82.12 295 GLU A N 1
ATOM 2348 C CA . GLU A 1 295 ? -14.985 0.510 28.955 1.00 82.12 295 GLU A CA 1
ATOM 2349 C C . GLU A 1 295 ? -15.470 0.060 30.345 1.00 82.12 295 GLU A C 1
ATOM 2351 O O . GLU A 1 295 ? -14.817 0.334 31.355 1.00 82.12 295 GLU A O 1
ATOM 2356 N N . GLY A 1 296 ? -16.590 -0.668 30.394 1.00 78.19 296 GLY A N 1
ATOM 2357 C CA . GLY A 1 296 ? -17.226 -1.162 31.618 1.00 78.19 296 GLY A CA 1
ATOM 2358 C C . GLY A 1 296 ? -16.586 -2.400 32.250 1.00 78.19 296 GLY A C 1
ATOM 2359 O O . GLY A 1 296 ? -17.147 -2.934 33.204 1.00 78.19 296 GLY A O 1
ATOM 2360 N N . PHE A 1 297 ? -15.450 -2.882 31.733 1.00 76.75 297 PHE A N 1
ATOM 2361 C CA . PHE A 1 297 ? -14.764 -4.038 32.308 1.00 76.75 297 PHE A CA 1
ATOM 2362 C C . PHE A 1 297 ? -14.337 -3.763 33.758 1.00 76.75 297 PHE A C 1
ATOM 2364 O O . PHE A 1 297 ? -13.652 -2.772 34.031 1.00 76.75 297 PHE A O 1
ATOM 2371 N N . SER A 1 298 ? -14.754 -4.643 34.673 1.00 70.19 298 SER A N 1
ATOM 2372 C CA . SER A 1 298 ? -14.551 -4.485 36.118 1.00 70.19 298 SER A CA 1
ATOM 2373 C C . SER A 1 298 ? -13.774 -5.628 36.774 1.00 70.19 298 SER A C 1
ATOM 2375 O O . SER A 1 298 ? -13.108 -5.390 37.780 1.00 70.19 298 SER A O 1
ATOM 2377 N N . SER A 1 299 ? -13.835 -6.859 36.246 1.00 78.06 299 SER A N 1
ATOM 2378 C CA . SER A 1 299 ? -13.123 -8.007 36.828 1.00 78.06 299 SER A CA 1
ATOM 2379 C C . SER A 1 299 ? -12.890 -9.156 35.833 1.00 78.06 299 SER A C 1
ATOM 2381 O O . SER A 1 299 ? -13.742 -9.390 34.971 1.00 78.06 299 SER A O 1
ATOM 2383 N N . PRO A 1 300 ? -11.779 -9.912 35.958 1.00 82.69 300 PRO A N 1
ATOM 2384 C CA . PRO A 1 300 ? -11.538 -11.128 35.177 1.00 82.69 300 PRO A CA 1
ATOM 2385 C C . PRO A 1 300 ? -12.630 -12.183 35.373 1.00 82.69 300 PRO A C 1
ATOM 2387 O O . PRO A 1 300 ? -13.151 -12.356 36.476 1.00 82.69 300 PRO A O 1
ATOM 2390 N N . GLY A 1 301 ? -12.955 -12.928 34.319 1.00 83.75 301 GLY A N 1
ATOM 2391 C CA . GLY A 1 301 ? -14.016 -13.929 34.375 1.00 83.75 301 GLY A CA 1
ATOM 2392 C C . GLY A 1 301 ? -14.424 -14.486 33.016 1.00 83.75 301 GLY A C 1
ATOM 2393 O O . GLY A 1 301 ? -13.839 -14.161 31.982 1.00 83.75 301 GLY A O 1
ATOM 2394 N N . ILE A 1 302 ? -15.440 -15.349 33.043 1.00 84.25 302 ILE A N 1
ATOM 2395 C CA . ILE A 1 302 ? -16.109 -15.855 31.842 1.00 84.25 302 ILE A CA 1
ATOM 2396 C C . ILE A 1 302 ? -17.286 -14.933 31.549 1.00 84.25 302 ILE A C 1
ATOM 2398 O O . ILE A 1 302 ? -18.144 -14.732 32.412 1.00 84.25 302 ILE A O 1
ATOM 2402 N N . TYR A 1 303 ? -17.313 -14.404 30.332 1.00 87.94 303 TYR A N 1
ATOM 2403 C CA . TYR A 1 303 ? -18.375 -13.540 29.842 1.00 87.94 303 TYR A CA 1
ATOM 2404 C C . TYR A 1 303 ? -18.907 -14.082 28.524 1.00 87.94 303 TYR A C 1
ATOM 2406 O O . TYR A 1 303 ? -18.144 -14.530 27.668 1.00 87.94 303 TYR A O 1
ATOM 2414 N N . ASN A 1 304 ? -20.220 -14.008 28.342 1.00 88.38 304 ASN A N 1
ATOM 2415 C CA . ASN A 1 304 ? -20.841 -14.294 27.059 1.00 88.38 304 ASN A CA 1
ATOM 2416 C C . ASN A 1 304 ? -21.119 -12.981 26.348 1.00 88.38 304 ASN A C 1
ATOM 2418 O O . ASN A 1 304 ? -21.803 -12.115 26.888 1.00 88.38 304 ASN A O 1
ATOM 2422 N N . VAL A 1 305 ? -20.597 -12.834 25.136 1.00 89.31 305 VAL A N 1
ATOM 2423 C CA . VAL A 1 305 ? -20.832 -11.642 24.330 1.00 89.31 305 VAL A CA 1
ATOM 2424 C C . VAL A 1 305 ? -21.760 -11.997 23.185 1.00 89.31 305 VAL A C 1
ATOM 2426 O O . VAL A 1 305 ? -21.471 -12.898 22.395 1.00 89.31 305 VAL A O 1
ATOM 2429 N N . TYR A 1 306 ? -22.871 -11.277 23.102 1.00 88.81 306 TYR A N 1
ATOM 2430 C CA . TYR A 1 306 ? -23.867 -11.399 22.049 1.00 88.81 306 TYR A CA 1
ATOM 2431 C C . TYR A 1 306 ? -23.873 -10.121 21.231 1.00 88.81 306 TYR A C 1
ATOM 2433 O O . TYR A 1 306 ? -23.929 -9.026 21.782 1.00 88.81 306 TYR A O 1
ATOM 2441 N N . VAL A 1 307 ? -23.834 -10.257 19.913 1.00 86.06 307 VAL A N 1
ATOM 2442 C CA . VAL A 1 307 ? -23.963 -9.144 18.982 1.00 86.06 307 VAL A CA 1
ATOM 2443 C C . VAL A 1 307 ? -25.125 -9.415 18.056 1.00 86.06 307 VAL A C 1
ATOM 2445 O O . VAL A 1 307 ? -25.269 -10.518 17.536 1.00 86.06 307 VAL A O 1
ATOM 2448 N N . LYS A 1 308 ? -25.963 -8.406 17.858 1.00 85.88 308 LYS A N 1
ATOM 2449 C CA . LYS A 1 308 ? -27.171 -8.511 17.055 1.00 85.88 308 LYS A CA 1
ATOM 2450 C C . LYS A 1 308 ? -27.288 -7.319 16.118 1.00 85.88 308 LYS A C 1
ATOM 2452 O O . LYS A 1 308 ? -27.293 -6.175 16.570 1.00 85.88 308 LYS A O 1
ATOM 2457 N N . GLY A 1 309 ? -27.414 -7.608 14.830 1.00 82.69 309 GLY A N 1
ATOM 2458 C CA . GLY A 1 309 ? -27.931 -6.687 13.826 1.00 82.69 309 GLY A CA 1
ATOM 2459 C C . GLY A 1 309 ? -29.427 -6.906 13.596 1.00 82.69 309 GLY A C 1
ATOM 2460 O O . GLY A 1 309 ? -30.061 -7.774 14.197 1.00 82.69 309 GLY A O 1
ATOM 2461 N N . MET A 1 310 ? -30.023 -6.126 12.696 1.00 77.94 310 MET A N 1
ATOM 2462 C CA . MET A 1 310 ? -31.456 -6.254 12.395 1.00 77.94 310 MET A CA 1
ATOM 2463 C C . MET A 1 310 ? -31.831 -7.608 11.770 1.00 77.94 310 MET A C 1
ATOM 2465 O O . MET A 1 310 ? -32.940 -8.091 11.990 1.00 77.94 310 MET A O 1
ATOM 2469 N N . THR A 1 311 ? -30.920 -8.211 11.006 1.00 76.25 311 THR A N 1
ATOM 2470 C CA . THR A 1 311 ? -31.152 -9.432 10.212 1.00 76.25 311 THR A CA 1
ATOM 2471 C C . THR A 1 311 ? -30.253 -10.603 10.611 1.00 76.25 311 THR A C 1
ATOM 2473 O O . THR A 1 311 ? -30.371 -11.680 10.032 1.00 76.25 311 THR A O 1
ATOM 2476 N N . TRP A 1 312 ? -29.364 -10.419 11.590 1.00 79.56 312 TRP A N 1
ATOM 2477 C CA . TRP A 1 312 ? -28.347 -11.399 11.970 1.00 79.56 312 TRP A CA 1
ATOM 2478 C C . TRP A 1 312 ? -27.972 -11.287 13.448 1.00 79.56 312 TRP A C 1
ATOM 2480 O O . TRP A 1 312 ? -28.127 -10.235 14.070 1.00 79.56 312 TRP A O 1
ATOM 2490 N N . ASP A 1 313 ? -27.424 -12.361 14.001 1.00 80.88 313 ASP A N 1
ATOM 2491 C CA . ASP A 1 313 ? -26.799 -12.389 15.315 1.00 80.88 313 ASP A CA 1
ATOM 2492 C C . ASP A 1 313 ? -25.492 -13.200 15.304 1.00 80.88 313 ASP A C 1
ATOM 2494 O O . ASP A 1 313 ? -25.197 -13.968 14.388 1.00 80.88 313 ASP A O 1
ATOM 2498 N N . ALA A 1 314 ? -24.656 -12.953 16.307 1.00 77.19 314 ALA A N 1
ATOM 2499 C CA . ALA A 1 314 ? -23.432 -13.683 16.590 1.00 77.19 314 ALA A CA 1
ATOM 2500 C C . ALA A 1 314 ? -23.238 -13.751 18.106 1.00 77.19 314 ALA A C 1
ATOM 2502 O O . ALA A 1 314 ? -23.512 -12.788 18.819 1.00 77.19 314 ALA A O 1
ATOM 2503 N N . SER A 1 315 ? -22.731 -14.869 18.615 1.00 78.50 315 SER A N 1
ATOM 2504 C CA . SER A 1 315 ? -22.416 -15.009 20.035 1.00 78.50 315 SER A CA 1
ATOM 2505 C C . SER A 1 315 ? -21.084 -15.707 20.244 1.00 78.50 315 SER A C 1
ATOM 2507 O O . SER A 1 315 ? -20.623 -16.487 19.405 1.00 78.50 315 SER A O 1
ATOM 2509 N N . ARG A 1 316 ? -20.431 -15.391 21.363 1.00 82.69 316 ARG A N 1
ATOM 2510 C CA . ARG A 1 316 ? -19.186 -16.038 21.763 1.00 82.69 316 ARG A CA 1
ATOM 2511 C C . ARG A 1 316 ? -18.990 -15.985 23.267 1.00 82.69 316 ARG A C 1
ATOM 2513 O O . ARG A 1 316 ? -19.058 -14.916 23.868 1.00 82.69 316 ARG A O 1
ATOM 2520 N N . GLU A 1 317 ? -18.652 -17.130 23.841 1.00 81.31 317 GLU A N 1
ATOM 2521 C CA . GLU A 1 317 ? -18.096 -17.201 25.187 1.00 81.31 317 GLU A CA 1
ATOM 2522 C C . GLU A 1 317 ? -16.630 -16.749 25.153 1.00 81.31 317 GLU A C 1
ATOM 2524 O O . GLU A 1 317 ? -15.842 -17.176 24.299 1.00 81.31 317 GLU A O 1
ATOM 2529 N N . MET A 1 318 ? -16.262 -15.852 26.059 1.00 78.38 318 MET A N 1
ATOM 2530 C CA . MET A 1 318 ? -14.918 -15.309 26.176 1.00 78.38 318 MET A CA 1
ATOM 2531 C C . MET A 1 318 ? -14.413 -15.479 27.597 1.00 78.38 318 MET A C 1
ATOM 2533 O O . MET A 1 318 ? -15.078 -15.107 28.564 1.00 78.38 318 MET A O 1
ATOM 2537 N N . VAL A 1 319 ? -13.191 -15.991 27.711 1.00 75.44 319 VAL A N 1
ATOM 2538 C CA . VAL A 1 319 ? -12.453 -15.961 28.969 1.00 75.44 319 VAL A CA 1
ATOM 2539 C C . VAL A 1 319 ? -11.570 -14.725 28.954 1.00 75.44 319 VAL A C 1
ATOM 2541 O O . VAL A 1 319 ? -10.697 -14.592 28.096 1.00 75.44 319 VAL A O 1
ATOM 2544 N N . ILE A 1 320 ? -11.841 -13.799 29.869 1.00 72.94 320 ILE A N 1
ATOM 2545 C CA . ILE A 1 320 ? -11.164 -12.509 29.940 1.00 72.94 320 ILE A CA 1
ATOM 2546 C C . ILE A 1 320 ? -10.273 -12.506 31.177 1.00 72.94 320 ILE A C 1
ATOM 2548 O O . ILE A 1 320 ? -10.752 -12.607 32.309 1.00 72.94 320 ILE A O 1
ATOM 2552 N N . TYR A 1 321 ? -8.973 -12.387 30.933 1.00 63.25 321 TYR A N 1
ATOM 2553 C CA . TYR A 1 321 ? -7.932 -12.244 31.944 1.00 63.25 321 TYR A CA 1
ATOM 2554 C C . TYR A 1 321 ? -7.421 -10.796 31.929 1.00 63.25 321 TYR A C 1
ATOM 2556 O O . TYR A 1 321 ? -7.426 -10.167 30.870 1.00 63.25 321 TYR A O 1
ATOM 2564 N N . SER A 1 322 ? -7.017 -10.279 33.092 1.00 52.56 322 SER A N 1
ATOM 2565 C CA . SER A 1 322 ? -6.245 -9.032 33.213 1.00 52.56 322 SER A CA 1
ATOM 2566 C C . SER A 1 322 ? -4.764 -9.311 33.006 1.00 52.56 322 SER A C 1
ATOM 2568 O O . SER A 1 322 ? -4.282 -10.234 33.709 1.00 52.56 322 SER A O 1
#

Sequence (322 aa):
CKAHMMGITGAIKNLQGITGRKFHQYCGGIFDIFKSYDERYHPFFHADYMDRIKELHQQHVEAGIPRWDAIPIGARMGGGLFMEQWVQRMLDSYSITPTGINMVEGIYGMDGNGFGSGPYDGDARTYMSNKVLFGKDAFRVDIISHWLAGHEPGNFGLFHIGIERGLSDVLDPLDIPVYLWKDGKAKKISLDKLKRTPLVTNYLTKGNEDQHEEKYHLVNEPFDYSSWKGLGRVNSVDRPSIRALGTNAQEKVVMELSVPDEGNVYMDILDRNGDVVWRMDAPGLEPGKHEVVWEGFSSPGIYNVYVKGMTWDASREMVIYS

Foldseek 3Di:
DEFAQQADCFQLLVLLVVDPPQLSPLQQFLVCNCVSHDPVCVVVADPCNSVVLVVVLVVCVVVVQALLQQDDPDPTGAHNSRNSSSLVSSLVSVVPDQDQKIKDDPQKYKAERRPQADDPVRGIDIDRLHDMFMDNQRLLSVLLVSVLQQAQQSNRVSNVVCVVVVNDLDRHNQVRFAFDDDPNDTHTDGSVPRHHNHGWHQHSADDDPPDDDDSTGGNHPDDDCVVSVPPDRPPPLVAFEKDWPAADPVRWTKMKTADNAFAKKKKFKAAPVRHGQDIDIDGGDGGGIDMDTHPSDDDFHWIKMKMDGPVDIYIDIDGHDD

pLDDT: mean 85.94, std 11.81, range [39.66, 98.06]

Secondary structure (DSSP, 8-state):
-BEETTEE--HHHHHHHHS-TTT--TTS-TTTHHHHS-GGGGGGS-TTHHHHHHHHHHHHHHTT-TTTTPPPSSSSS-SHHHHHHHHHHHHHHHHH---S-EEEEEEEEE-BTSSSEETBTEE--EEEEEEEEEES-HHHHHHHHHHHTT--GGG-HHHHHHHHTTS-S---GGGS-EEEEETTEEEEE-GGGSPP----B-SS--EETTEE--SSB-------THHHHTS---------EEEEEEE-TTS-EEEEEEESSSEEEEEEEE-TTS-EEEEEEEEEEPSEEEEEEETT--S-EEEEEEEE-SS-EEEEEEEE--

Radius of gyration: 23.1 Å; chains: 1; bounding box: 57×44×66 Å